Protein AF-A0AAD6E4X6-F1 (afdb_monomer)

pLDDT: mean 73.51, std 21.57, range [30.73, 98.25]

Mean predicted aligned error: 11.62 Å

Structure (mmCIF, N/CA/C/O backbone):
data_AF-A0AAD6E4X6-F1
#
_entry.id   AF-A0AAD6E4X6-F1
#
loop_
_atom_site.group_PDB
_atom_site.id
_atom_site.type_symbol
_atom_site.label_atom_id
_atom_site.label_alt_id
_atom_site.label_comp_id
_atom_site.label_asym_id
_atom_site.label_entity_id
_atom_site.label_seq_id
_atom_site.pdbx_PDB_ins_code
_atom_site.Cartn_x
_atom_site.Cartn_y
_atom_site.Cartn_z
_atom_site.occupancy
_atom_site.B_iso_or_equiv
_atom_site.auth_seq_id
_atom_site.auth_comp_id
_atom_site.auth_asym_id
_atom_site.auth_atom_id
_atom_site.pdbx_PDB_model_num
ATOM 1 N N . MET A 1 1 ? -20.578 17.290 21.948 1.00 37.66 1 MET A N 1
ATOM 2 C CA . MET A 1 1 ? -21.023 16.477 20.795 1.00 37.66 1 MET A CA 1
ATOM 3 C C . MET A 1 1 ? -20.203 15.194 20.751 1.00 37.66 1 MET A C 1
ATOM 5 O O . MET A 1 1 ? -18.981 15.271 20.797 1.00 37.66 1 MET A O 1
ATOM 9 N N . LEU A 1 2 ? -20.840 14.021 20.741 1.00 46.25 2 LEU A N 1
ATOM 10 C CA . LEU A 1 2 ? -20.140 12.744 20.567 1.00 46.25 2 LEU A CA 1
ATOM 11 C C . LEU A 1 2 ? -19.782 12.608 19.080 1.00 46.25 2 LEU A C 1
ATOM 13 O O . LEU A 1 2 ? -20.672 12.465 18.251 1.00 46.25 2 LEU A O 1
ATOM 17 N N . GLY A 1 3 ? -18.498 12.734 18.735 1.00 57.72 3 GLY A N 1
ATOM 18 C CA . GLY A 1 3 ? -18.041 12.619 17.346 1.00 57.72 3 GLY A CA 1
ATOM 19 C C . GLY A 1 3 ? -18.402 11.265 16.724 1.00 57.72 3 GLY A C 1
ATOM 20 O O . GLY A 1 3 ? -18.366 10.246 17.423 1.00 57.72 3 GLY A O 1
ATOM 21 N N . ARG A 1 4 ? -18.732 11.277 15.422 1.00 67.69 4 ARG A N 1
ATOM 22 C CA . ARG A 1 4 ? -19.017 10.090 14.597 1.00 67.69 4 ARG A CA 1
ATOM 23 C C . ARG A 1 4 ? -17.963 8.996 14.855 1.00 67.69 4 ARG A C 1
ATOM 25 O O . ARG A 1 4 ? -16.775 9.319 14.969 1.00 67.69 4 ARG A O 1
ATOM 32 N N . PRO A 1 5 ? -18.364 7.720 14.989 1.00 72.44 5 PRO A N 1
ATOM 33 C CA . PRO A 1 5 ? -17.406 6.633 15.139 1.00 72.44 5 PRO A CA 1
ATOM 34 C C . PRO A 1 5 ? -16.518 6.521 13.891 1.00 72.44 5 PRO A C 1
ATOM 36 O O . PRO A 1 5 ? -16.979 6.727 12.773 1.00 72.44 5 PRO A O 1
ATOM 39 N N . LEU A 1 6 ? -15.232 6.229 14.103 1.00 78.06 6 LEU A N 1
ATOM 40 C CA . LEU A 1 6 ? -14.271 6.029 13.020 1.00 78.06 6 LEU A CA 1
ATOM 41 C C . LEU A 1 6 ? -14.584 4.710 12.311 1.00 78.06 6 LEU A C 1
ATOM 43 O O . LEU A 1 6 ? -14.585 3.671 12.973 1.00 78.06 6 LEU A O 1
ATOM 47 N N . THR A 1 7 ? -14.784 4.749 10.997 1.00 86.12 7 THR A N 1
ATOM 48 C CA . THR A 1 7 ? -14.969 3.545 10.177 1.00 86.12 7 THR A CA 1
ATOM 49 C C . THR A 1 7 ? -13.644 2.988 9.645 1.00 86.12 7 THR A C 1
ATOM 51 O O . THR A 1 7 ? -12.602 3.646 9.724 1.00 86.12 7 THR A O 1
ATOM 54 N N . VAL A 1 8 ? -13.667 1.762 9.115 1.00 88.12 8 VAL A N 1
ATOM 55 C CA . VAL A 1 8 ? -12.523 1.153 8.417 1.00 88.12 8 VAL A CA 1
ATOM 56 C C . VAL A 1 8 ? -12.074 2.027 7.247 1.00 88.12 8 VAL A C 1
ATOM 58 O O . VAL A 1 8 ? -10.875 2.259 7.106 1.00 88.12 8 VAL A O 1
ATOM 61 N N . LEU A 1 9 ? -13.017 2.557 6.460 1.00 90.06 9 LEU A N 1
ATOM 62 C CA . LEU A 1 9 ? -12.720 3.473 5.359 1.00 90.06 9 LEU A CA 1
ATOM 63 C C . LEU A 1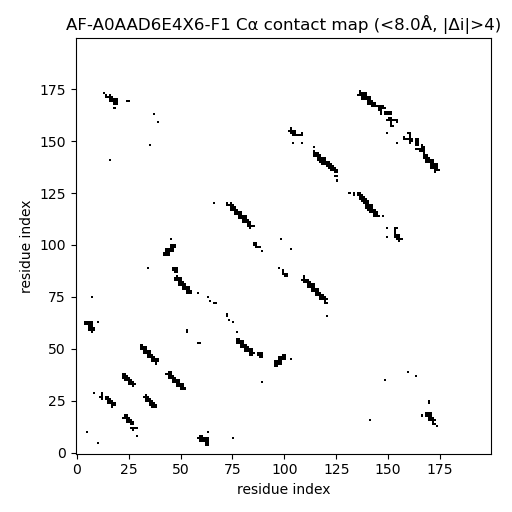 9 ? -12.023 4.737 5.859 1.00 90.06 9 LEU A C 1
ATOM 65 O O . LEU A 1 9 ? -10.932 5.047 5.391 1.00 90.06 9 LEU A O 1
ATOM 69 N N . ASP A 1 10 ? -12.606 5.398 6.868 1.00 87.00 10 ASP A N 1
ATOM 70 C CA . ASP A 1 10 ? -12.038 6.623 7.439 1.00 87.00 10 ASP A CA 1
ATOM 71 C C . ASP A 1 10 ? -10.602 6.403 7.931 1.00 87.00 10 ASP A C 1
ATOM 73 O O . ASP A 1 10 ? -9.785 7.314 7.863 1.00 87.00 10 ASP A O 1
ATOM 77 N N . LEU A 1 11 ? -10.293 5.213 8.463 1.00 85.94 11 LEU A N 1
ATOM 78 C CA . LEU A 1 11 ? -8.942 4.870 8.894 1.00 85.94 11 LEU A CA 1
ATOM 79 C C . LEU A 1 11 ? -8.012 4.618 7.703 1.00 85.94 11 LEU A C 1
ATOM 81 O O . LEU A 1 11 ? -6.904 5.148 7.695 1.00 85.94 11 LEU A O 1
ATOM 85 N N . LEU A 1 12 ? -8.445 3.813 6.729 1.00 89.38 12 LEU A N 1
ATOM 86 C CA . LEU A 1 12 ? -7.636 3.417 5.575 1.00 89.38 12 LEU A CA 1
ATOM 87 C C . LEU A 1 12 ? -7.196 4.629 4.744 1.00 89.38 12 LEU A C 1
ATOM 89 O O . LEU A 1 12 ? -6.060 4.660 4.275 1.00 89.38 12 LEU A O 1
ATOM 93 N N . THR A 1 13 ? -8.064 5.634 4.623 1.00 90.38 13 THR A N 1
ATOM 94 C CA . THR A 1 13 ? -7.860 6.818 3.777 1.00 90.38 13 THR A CA 1
ATOM 95 C C . THR A 1 13 ? -7.528 8.093 4.557 1.00 90.38 13 THR A C 1
ATOM 97 O O . THR A 1 13 ? -7.629 9.187 4.004 1.00 90.38 13 THR A O 1
ATOM 100 N N . ALA A 1 14 ? -7.213 7.993 5.853 1.00 82.44 14 ALA A N 1
ATOM 101 C CA . ALA A 1 14 ? -6.959 9.167 6.694 1.00 82.44 14 ALA A CA 1
ATOM 102 C C . ALA A 1 14 ? -5.711 9.951 6.260 1.00 82.44 14 ALA A C 1
ATOM 104 O O . ALA A 1 14 ? -5.713 11.181 6.270 1.00 82.44 14 ALA A O 1
ATOM 105 N N . ASP A 1 15 ? -4.634 9.225 5.960 1.00 83.19 15 ASP A N 1
ATOM 106 C CA . ASP A 1 15 ? -3.321 9.753 5.591 1.00 83.19 15 ASP A CA 1
ATOM 107 C C . ASP A 1 15 ? -2.502 8.637 4.903 1.00 83.19 15 ASP A C 1
ATOM 109 O O . ASP A 1 15 ? -3.039 7.577 4.566 1.00 83.19 15 ASP A O 1
ATOM 113 N N . TYR A 1 16 ? -1.200 8.844 4.711 1.00 85.38 16 TYR A N 1
ATOM 114 C CA . TYR A 1 16 ? -0.285 7.814 4.211 1.00 85.38 16 TYR A CA 1
ATOM 115 C C . TYR A 1 16 ? 0.139 6.801 5.293 1.00 85.38 16 TYR A C 1
ATOM 117 O O . TYR A 1 16 ? 0.294 7.111 6.478 1.00 85.38 16 TYR A O 1
ATOM 125 N N . TRP A 1 17 ? 0.390 5.568 4.858 1.00 88.62 17 TRP A N 1
ATOM 126 C CA . TRP A 1 17 ? 0.906 4.468 5.669 1.00 88.62 17 TRP A CA 1
ATOM 127 C C . TRP A 1 17 ? 2.376 4.235 5.330 1.00 88.62 17 TRP A C 1
ATOM 129 O O . TRP A 1 17 ? 2.703 4.068 4.160 1.00 88.62 17 TRP A O 1
ATOM 139 N N . ASN A 1 18 ? 3.263 4.191 6.324 1.00 86.31 18 ASN A N 1
ATOM 140 C CA . ASN A 1 18 ? 4.711 4.081 6.102 1.00 86.31 18 ASN A CA 1
ATOM 141 C C . ASN A 1 18 ? 5.243 2.724 6.517 1.00 86.31 18 ASN A C 1
ATOM 143 O O . ASN A 1 18 ? 4.827 2.175 7.534 1.00 86.31 18 ASN A O 1
ATOM 147 N N . VAL A 1 19 ? 6.246 2.227 5.812 1.00 81.75 19 VAL A N 1
ATOM 148 C CA . VAL A 1 19 ? 7.057 1.128 6.327 1.00 81.75 19 VAL A CA 1
ATOM 149 C C . VAL A 1 19 ? 7.910 1.651 7.477 1.00 81.75 19 VAL A C 1
ATOM 151 O O . VAL A 1 19 ? 8.503 2.729 7.415 1.00 81.75 19 VAL A O 1
ATOM 154 N N . LYS A 1 20 ? 7.974 0.887 8.566 1.00 69.62 20 LYS A N 1
ATOM 155 C CA . LYS A 1 20 ? 8.783 1.261 9.726 1.00 69.62 20 LYS A CA 1
ATOM 156 C C . LYS A 1 20 ? 10.251 1.417 9.302 1.00 69.62 20 LYS A C 1
ATOM 158 O O . LYS A 1 20 ? 10.865 0.444 8.882 1.00 69.62 20 LYS A O 1
ATOM 163 N N . ASN A 1 21 ? 10.808 2.616 9.491 1.00 61.84 21 ASN A N 1
ATOM 164 C CA . ASN A 1 21 ? 12.200 2.969 9.170 1.00 61.84 21 ASN A CA 1
ATOM 165 C C . ASN A 1 21 ? 12.564 2.938 7.672 1.00 61.84 21 ASN A C 1
ATOM 167 O O . ASN A 1 21 ? 13.743 2.821 7.351 1.00 61.84 21 ASN A O 1
ATOM 171 N N . ALA A 1 22 ? 11.591 3.043 6.766 1.00 65.81 22 ALA A N 1
ATOM 172 C CA . ALA A 1 22 ? 11.860 3.184 5.340 1.00 65.81 22 ALA A CA 1
ATOM 173 C C . ALA A 1 22 ? 10.984 4.282 4.732 1.00 65.81 22 ALA A C 1
ATOM 175 O O . ALA A 1 22 ? 9.940 4.640 5.275 1.00 65.81 22 ALA A O 1
ATOM 176 N N . SER A 1 23 ? 11.415 4.801 3.589 1.00 75.31 23 SER A N 1
ATOM 177 C CA . SER A 1 23 ? 10.680 5.809 2.820 1.00 75.31 23 SER A CA 1
ATOM 178 C C . SER A 1 23 ? 9.525 5.228 1.990 1.00 75.31 23 SER A C 1
ATOM 180 O O . SER A 1 23 ? 8.788 5.955 1.328 1.00 75.31 23 SER A O 1
ATOM 182 N N . ASN A 1 24 ? 9.352 3.907 2.018 1.00 85.44 24 ASN A N 1
ATOM 183 C CA . ASN A 1 24 ? 8.232 3.219 1.397 1.00 85.44 24 ASN A CA 1
ATOM 184 C C . ASN A 1 24 ? 6.912 3.625 2.062 1.00 85.44 24 ASN A C 1
ATOM 186 O O . ASN A 1 24 ? 6.758 3.519 3.284 1.00 85.44 24 ASN A O 1
ATOM 190 N N . ARG A 1 25 ? 5.934 4.027 1.250 1.00 88.31 25 ARG A N 1
ATOM 191 C CA . ARG A 1 25 ? 4.600 4.399 1.725 1.00 88.31 25 ARG A CA 1
ATOM 192 C C . ARG A 1 25 ? 3.502 3.931 0.783 1.00 88.31 25 ARG A C 1
ATOM 194 O O . ARG A 1 25 ? 3.729 3.730 -0.407 1.00 88.31 25 ARG A O 1
ATOM 201 N N . ILE A 1 26 ? 2.304 3.777 1.328 1.00 91.81 26 ILE A N 1
ATOM 202 C CA . ILE A 1 26 ? 1.086 3.484 0.575 1.00 91.81 26 ILE A CA 1
ATOM 203 C C . ILE A 1 26 ? -0.020 4.454 0.995 1.00 91.81 26 ILE A C 1
ATOM 205 O O . ILE A 1 26 ? -0.162 4.783 2.173 1.00 91.81 26 ILE A O 1
ATOM 209 N N . ILE A 1 27 ? -0.783 4.942 0.022 1.00 92.12 27 ILE A N 1
ATOM 210 C CA . ILE A 1 27 ? -1.861 5.917 0.205 1.00 92.12 27 ILE A CA 1
ATOM 211 C C . ILE A 1 27 ? -3.130 5.328 -0.390 1.00 92.12 27 ILE A C 1
ATOM 213 O O . ILE A 1 27 ? -3.126 4.930 -1.551 1.00 92.12 27 ILE A O 1
ATOM 217 N N . PHE A 1 28 ? -4.216 5.322 0.377 1.00 93.81 28 PHE A N 1
ATOM 218 C CA . PHE A 1 28 ? -5.552 4.997 -0.118 1.00 93.81 28 PHE A CA 1
ATOM 219 C C . PHE A 1 28 ? -6.403 6.261 -0.143 1.00 93.81 28 PHE A C 1
ATOM 221 O O . PHE A 1 28 ? -6.367 7.062 0.790 1.00 93.81 28 PHE A O 1
ATOM 228 N N . ARG A 1 29 ? -7.202 6.429 -1.193 1.00 93.62 29 ARG A N 1
ATOM 229 C CA . ARG A 1 29 ? -8.175 7.512 -1.332 1.00 93.62 29 ARG A CA 1
ATOM 230 C C . ARG A 1 29 ? -9.593 6.955 -1.364 1.00 93.62 29 ARG A C 1
ATOM 232 O O . ARG A 1 29 ? -9.828 5.827 -1.797 1.00 93.62 29 ARG A O 1
ATOM 239 N N . ASN A 1 30 ? -10.539 7.774 -0.907 1.00 92.88 30 ASN A N 1
ATOM 240 C CA . ASN A 1 30 ? -11.961 7.420 -0.811 1.00 92.88 30 ASN A CA 1
ATOM 241 C C . ASN A 1 30 ? -12.636 7.165 -2.164 1.00 92.88 30 ASN A C 1
ATOM 243 O O . ASN A 1 30 ? -13.685 6.532 -2.204 1.00 92.88 30 ASN A O 1
ATOM 247 N N . ASP A 1 31 ? -12.053 7.649 -3.257 1.00 93.56 31 ASP A N 1
ATOM 248 C CA . ASP A 1 31 ? -12.546 7.444 -4.621 1.00 93.56 31 ASP A CA 1
ATOM 249 C C . ASP A 1 31 ? -12.150 6.079 -5.213 1.00 93.56 31 ASP A C 1
ATOM 251 O O . ASP A 1 31 ? -12.430 5.808 -6.378 1.00 93.56 31 ASP A O 1
ATOM 255 N N . GLY A 1 32 ? -11.507 5.212 -4.423 1.00 94.75 32 GLY A N 1
ATOM 256 C CA . GLY A 1 32 ? -11.005 3.926 -4.898 1.00 94.75 32 GLY A CA 1
ATOM 257 C C . GLY A 1 32 ? -9.668 4.034 -5.628 1.00 94.75 32 GLY A C 1
ATOM 258 O O . GLY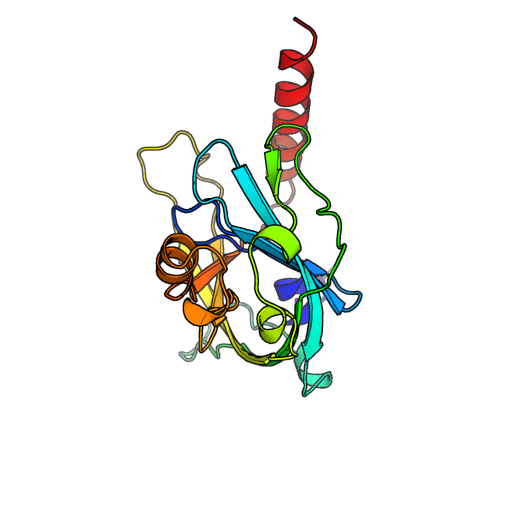 A 1 32 ? -9.250 3.070 -6.257 1.00 94.75 32 GLY A O 1
ATOM 259 N N . THR A 1 33 ? -8.964 5.163 -5.547 1.00 95.06 33 THR A N 1
ATOM 260 C CA . THR A 1 33 ? -7.591 5.293 -6.054 1.00 95.06 33 THR A CA 1
ATOM 261 C C . THR A 1 33 ? -6.573 5.280 -4.919 1.00 95.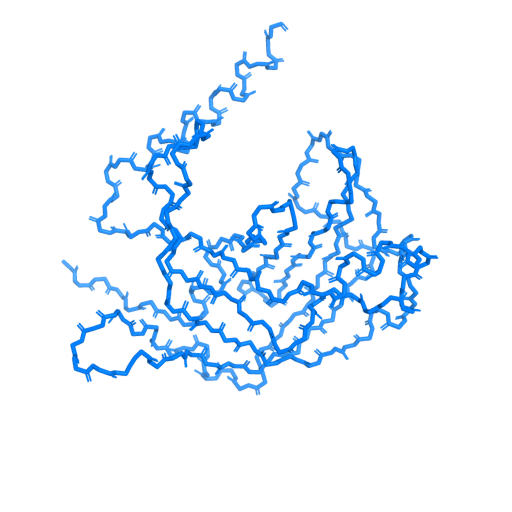06 33 THR A C 1
ATOM 263 O O . THR A 1 33 ? -6.912 5.334 -3.734 1.00 95.06 33 THR A O 1
ATOM 266 N N . GLY A 1 34 ? -5.298 5.202 -5.264 1.00 93.19 34 GLY A N 1
ATOM 267 C CA . GLY A 1 34 ? -4.212 5.278 -4.307 1.00 93.19 34 GLY A CA 1
ATOM 268 C C . GLY A 1 34 ? -2.855 5.371 -4.978 1.00 93.19 34 GLY A C 1
ATOM 269 O O . GLY A 1 34 ? -2.754 5.470 -6.202 1.00 93.19 34 GLY A O 1
ATOM 270 N N . GLU A 1 35 ? -1.814 5.375 -4.158 1.00 91.94 35 GLU A N 1
ATOM 271 C CA . GLU A 1 35 ? -0.428 5.408 -4.613 1.00 91.94 35 GLU A CA 1
ATOM 272 C C . GLU A 1 35 ? 0.444 4.482 -3.783 1.00 91.94 35 GLU A C 1
ATOM 274 O O . GLU A 1 35 ? 0.341 4.437 -2.555 1.00 91.94 35 GLU A O 1
ATOM 279 N N . LEU A 1 36 ? 1.334 3.778 -4.467 1.00 91.00 36 LEU A N 1
ATOM 280 C CA . LEU A 1 36 ? 2.368 2.953 -3.878 1.00 91.00 36 LEU A CA 1
ATOM 281 C C . LEU A 1 36 ? 3.726 3.572 -4.192 1.00 91.00 36 LEU A C 1
ATOM 283 O O . LEU A 1 36 ? 4.045 3.827 -5.350 1.00 91.00 36 LEU A O 1
ATOM 287 N N . TRP A 1 37 ? 4.516 3.803 -3.152 1.00 87.50 37 TRP A N 1
ATOM 288 C CA . TRP A 1 37 ? 5.799 4.482 -3.244 1.00 87.50 37 TRP A CA 1
ATOM 289 C C . TRP A 1 37 ? 6.916 3.565 -2.785 1.00 87.50 37 TRP A C 1
ATOM 291 O O . TRP A 1 37 ? 6.878 3.057 -1.662 1.00 87.50 37 TRP A O 1
ATOM 301 N N . HIS A 1 38 ? 7.929 3.396 -3.620 1.00 86.38 38 HIS A N 1
ATOM 302 C CA . HIS A 1 38 ? 9.203 2.809 -3.245 1.00 86.38 38 HIS A CA 1
ATOM 303 C C . HIS A 1 38 ? 10.311 3.818 -3.504 1.00 86.38 38 HIS A C 1
ATOM 305 O O . HIS A 1 38 ? 10.426 4.353 -4.599 1.00 86.38 38 HIS A O 1
ATOM 311 N N . GLN A 1 39 ? 11.134 4.058 -2.495 1.00 82.44 39 GLN A N 1
ATOM 312 C CA . GLN A 1 39 ? 12.315 4.889 -2.619 1.00 82.44 39 GLN A CA 1
ATOM 313 C C . GLN A 1 39 ? 13.543 3.975 -2.453 1.00 82.44 39 GLN A C 1
ATOM 315 O O . GLN A 1 39 ? 13.876 3.634 -1.313 1.00 82.44 39 GLN A O 1
ATOM 320 N N . PRO A 1 40 ? 14.148 3.490 -3.556 1.00 70.19 40 PRO A N 1
ATOM 321 C CA . PRO A 1 40 ? 15.311 2.600 -3.500 1.00 70.19 40 PRO A CA 1
ATOM 322 C C . PRO A 1 40 ? 16.554 3.291 -2.920 1.00 70.19 40 PRO A C 1
ATOM 324 O O . PRO A 1 40 ? 17.373 2.635 -2.275 1.00 70.19 40 PRO A O 1
ATOM 327 N N . ASP A 1 41 ? 16.666 4.610 -3.098 1.00 72.06 41 ASP A N 1
ATOM 328 C CA . ASP A 1 41 ? 17.752 5.456 -2.603 1.00 72.06 41 ASP A CA 1
ATOM 329 C C . ASP A 1 41 ? 17.270 6.894 -2.318 1.00 72.06 41 ASP A C 1
ATOM 331 O O . ASP A 1 41 ? 16.104 7.230 -2.493 1.00 72.06 41 ASP A O 1
ATOM 335 N N . GLN A 1 42 ? 18.148 7.782 -1.851 1.00 69.44 42 GLN A N 1
ATOM 336 C CA . GLN A 1 42 ? 17.757 9.159 -1.510 1.00 69.44 42 GLN A CA 1
ATOM 337 C C . GLN A 1 42 ? 17.444 10.050 -2.729 1.00 69.44 42 GLN A C 1
ATOM 339 O O . GLN A 1 42 ? 16.977 11.170 -2.538 1.00 69.44 42 GLN A O 1
ATOM 344 N N . THR A 1 43 ? 17.686 9.578 -3.954 1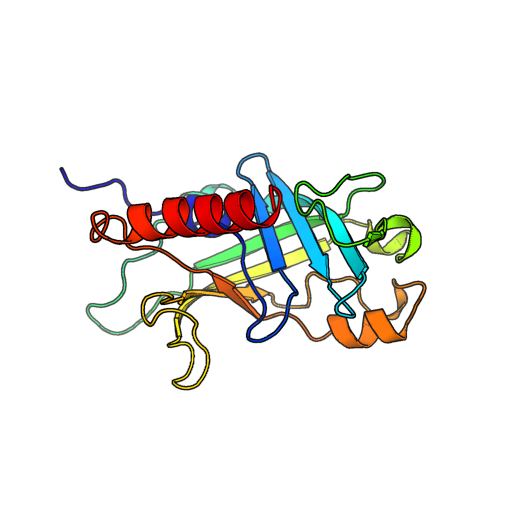.00 67.12 43 THR A N 1
ATOM 345 C CA . THR A 1 43 ? 17.661 10.384 -5.185 1.00 67.12 43 THR A CA 1
ATOM 346 C C . THR A 1 43 ? 16.479 10.089 -6.100 1.00 67.12 43 THR A C 1
ATOM 348 O O . THR A 1 43 ? 16.016 10.999 -6.788 1.00 67.12 43 THR A O 1
ATOM 351 N N . ALA A 1 44 ? 15.947 8.868 -6.064 1.00 68.31 44 ALA A N 1
ATOM 352 C CA . ALA A 1 44 ? 14.853 8.441 -6.921 1.00 68.31 44 ALA A CA 1
ATOM 353 C C . ALA A 1 44 ? 13.693 7.840 -6.126 1.00 68.31 44 ALA A C 1
ATOM 355 O O . ALA A 1 44 ? 13.866 7.193 -5.093 1.00 68.31 44 ALA A O 1
ATOM 356 N N . SER A 1 45 ? 12.474 8.036 -6.622 1.00 77.06 45 SER A N 1
ATOM 357 C CA . SER A 1 45 ? 11.281 7.371 -6.101 1.00 77.06 45 SER A CA 1
ATOM 358 C C . SER A 1 45 ? 10.448 6.791 -7.230 1.00 77.06 45 SER A C 1
ATOM 360 O O . SER A 1 45 ? 10.077 7.476 -8.181 1.00 77.06 45 SER A O 1
ATOM 362 N N . ILE A 1 46 ? 10.114 5.516 -7.086 1.00 79.81 46 ILE A N 1
ATOM 363 C CA . ILE A 1 46 ? 9.177 4.802 -7.939 1.00 79.81 46 ILE A CA 1
ATOM 364 C C . ILE A 1 46 ? 7.804 4.983 -7.313 1.00 79.81 46 ILE A C 1
ATOM 366 O O . ILE A 1 46 ? 7.535 4.496 -6.212 1.00 79.81 46 ILE A O 1
ATOM 370 N N . ALA A 1 47 ? 6.937 5.706 -8.010 1.00 84.31 47 ALA A N 1
ATOM 371 C CA . ALA A 1 47 ? 5.573 5.933 -7.569 1.00 84.31 47 ALA A CA 1
ATOM 372 C C . ALA A 1 47 ? 4.599 5.374 -8.604 1.00 84.31 47 ALA A C 1
ATOM 374 O O . ALA A 1 47 ? 4.613 5.766 -9.771 1.00 84.31 47 ALA A O 1
ATOM 375 N N . ALA A 1 48 ? 3.756 4.449 -8.155 1.00 88.81 48 ALA A N 1
ATOM 376 C CA . ALA A 1 48 ? 2.744 3.797 -8.967 1.00 88.81 48 ALA A CA 1
ATOM 377 C C . ALA A 1 48 ? 1.356 4.167 -8.447 1.00 88.81 48 ALA A C 1
ATOM 379 O O . ALA A 1 48 ? 1.016 3.884 -7.296 1.00 88.81 48 ALA A O 1
ATOM 380 N N . GLY A 1 49 ? 0.540 4.780 -9.304 1.00 92.12 49 GLY A N 1
ATOM 381 C CA . GLY A 1 49 ? -0.887 4.910 -9.033 1.00 92.12 49 GLY A CA 1
ATOM 382 C C . GLY A 1 49 ? -1.552 3.534 -9.022 1.00 92.12 49 GLY A C 1
ATOM 383 O O . GLY A 1 49 ? -1.123 2.625 -9.735 1.00 92.12 49 GLY A O 1
ATOM 384 N N . PHE A 1 50 ? -2.610 3.371 -8.235 1.00 94.69 50 PHE A N 1
ATOM 385 C CA . PHE A 1 50 ? -3.427 2.162 -8.268 1.00 94.69 50 PHE A CA 1
ATOM 386 C C . PHE A 1 50 ? -4.912 2.464 -8.111 1.00 94.69 50 PHE A C 1
ATOM 388 O O . PHE A 1 50 ? -5.298 3.463 -7.507 1.00 94.69 50 PHE A O 1
ATOM 395 N N . ASN A 1 51 ? -5.737 1.552 -8.615 1.00 96.88 51 ASN A N 1
ATOM 396 C CA . ASN A 1 51 ? -7.154 1.458 -8.286 1.00 96.88 51 ASN A CA 1
ATOM 397 C C . ASN A 1 51 ? -7.357 0.338 -7.272 1.00 96.88 51 ASN A C 1
ATOM 399 O O . ASN A 1 51 ? -6.705 -0.704 -7.362 1.00 96.88 51 ASN A O 1
ATOM 403 N N . TRP A 1 52 ? -8.274 0.525 -6.334 1.00 97.62 52 TRP A N 1
ATOM 404 C CA . TRP A 1 52 ? -8.618 -0.456 -5.324 1.00 97.62 52 TRP A CA 1
ATOM 405 C C . TRP A 1 52 ? -10.115 -0.466 -5.016 1.00 97.62 52 TRP A C 1
ATOM 407 O O . TRP A 1 52 ? -10.827 0.519 -5.200 1.00 97.62 52 TRP A O 1
ATOM 417 N N . ARG A 1 53 ? -10.596 -1.605 -4.517 1.00 97.06 53 ARG A N 1
ATOM 418 C CA . ARG A 1 53 ? -11.937 -1.741 -3.935 1.00 97.06 53 ARG A CA 1
ATOM 419 C C . ARG A 1 53 ? -11.965 -2.855 -2.902 1.00 97.06 53 ARG A C 1
ATOM 421 O O . ARG A 1 53 ? -11.244 -3.840 -3.046 1.00 97.06 53 ARG A O 1
ATOM 428 N N . ALA A 1 54 ? -12.821 -2.734 -1.892 1.00 95.94 54 ALA A N 1
ATOM 429 C CA . ALA A 1 54 ? -13.143 -3.864 -1.026 1.00 95.94 54 ALA A CA 1
ATOM 430 C C . ALA A 1 54 ? -14.006 -4.878 -1.790 1.00 95.94 54 ALA A C 1
ATOM 432 O O . ALA A 1 54 ? -14.933 -4.491 -2.503 1.00 95.94 54 ALA A O 1
ATOM 433 N N . LEU A 1 55 ? -13.712 -6.169 -1.628 1.00 95.62 55 LEU A N 1
ATOM 434 C CA . LEU A 1 55 ? -14.559 -7.241 -2.160 1.00 95.62 55 LEU A CA 1
ATOM 435 C C . LEU A 1 55 ? -15.877 -7.382 -1.391 1.00 95.62 55 LEU A C 1
ATOM 437 O O . LEU A 1 55 ? -16.858 -7.852 -1.956 1.00 95.62 55 LEU A O 1
ATOM 441 N N . ASP A 1 56 ? -15.904 -6.925 -0.139 1.00 92.62 56 ASP A N 1
ATOM 442 C CA . ASP A 1 56 ? -17.100 -6.827 0.697 1.00 92.62 56 ASP A CA 1
ATOM 443 C C . ASP A 1 56 ? -17.313 -5.364 1.137 1.00 92.62 56 ASP A C 1
ATOM 445 O O . ASP A 1 56 ? -16.908 -4.979 2.230 1.00 92.62 56 ASP A O 1
ATOM 449 N N . PRO A 1 57 ? -17.891 -4.486 0.290 1.00 90.69 57 PRO A N 1
ATOM 450 C CA . PRO A 1 57 ? -18.000 -3.052 0.579 1.00 90.69 57 PRO A CA 1
ATOM 451 C C . PRO A 1 57 ? -18.649 -2.678 1.926 1.00 90.69 57 PRO A C 1
ATOM 453 O O . PRO A 1 57 ? -18.197 -1.704 2.532 1.00 90.69 57 PRO A O 1
ATOM 456 N N . PRO A 1 58 ? -19.660 -3.404 2.450 1.00 90.19 58 PRO A N 1
ATOM 457 C CA . PRO A 1 58 ? -20.183 -3.172 3.796 1.00 90.19 58 PRO A CA 1
ATOM 458 C C . PRO A 1 58 ? -19.119 -3.150 4.902 1.00 90.19 58 PRO A C 1
ATOM 460 O O . PRO A 1 58 ? -19.253 -2.350 5.833 1.00 90.19 58 PRO A O 1
ATOM 463 N N . CYS A 1 59 ? -18.037 -3.933 4.778 1.00 87.56 59 CYS A N 1
ATOM 464 C CA . CYS A 1 59 ? -16.968 -3.996 5.780 1.00 87.56 59 CYS A CA 1
ATOM 465 C C . CYS A 1 59 ? -16.245 -2.647 5.963 1.00 87.56 59 CYS A C 1
ATOM 467 O O . CYS A 1 59 ? -15.675 -2.369 7.016 1.00 87.56 59 CYS A O 1
ATOM 469 N N . LEU A 1 60 ? -16.282 -1.771 4.951 1.00 89.25 60 LEU A N 1
ATOM 470 C CA . LEU A 1 60 ? -15.669 -0.441 4.994 1.00 89.25 60 LEU A CA 1
ATOM 471 C C . LEU A 1 60 ? -16.377 0.505 5.973 1.00 89.25 60 LEU A C 1
ATOM 473 O O . LEU A 1 60 ? -15.749 1.425 6.498 1.00 89.25 60 LEU A O 1
ATOM 477 N N . ASN A 1 61 ? -17.659 0.258 6.252 1.00 89.50 61 ASN A N 1
ATOM 478 C CA . ASN A 1 61 ? -18.461 1.040 7.193 1.00 89.50 61 ASN A CA 1
ATOM 479 C C . ASN A 1 61 ? -18.398 0.499 8.627 1.00 89.50 61 ASN A C 1
ATOM 481 O O . ASN A 1 61 ? -18.993 1.090 9.531 1.00 89.50 61 ASN A O 1
ATOM 485 N N . GLU A 1 62 ? -17.692 -0.611 8.859 1.00 86.56 62 GLU A N 1
ATOM 486 C CA . GLU A 1 62 ? -17.516 -1.145 10.203 1.00 86.56 62 GLU A CA 1
ATOM 487 C C . GLU A 1 62 ? -16.748 -0.161 11.082 1.00 86.56 62 GLU A C 1
ATOM 489 O O . GLU A 1 62 ? -15.761 0.452 10.670 1.00 86.56 62 GLU A O 1
ATOM 494 N N . ASN A 1 63 ? -17.193 -0.023 12.328 1.00 82.31 63 ASN A N 1
ATOM 495 C CA . ASN A 1 63 ? -16.522 0.829 13.296 1.00 82.31 63 ASN A CA 1
ATOM 496 C C . ASN A 1 63 ? -15.196 0.194 13.719 1.00 82.31 63 ASN A C 1
ATOM 498 O O . ASN A 1 63 ? -15.170 -0.917 14.255 1.00 82.31 63 ASN A O 1
ATOM 502 N N . VAL A 1 64 ? -14.104 0.942 13.585 1.00 74.25 64 VAL A N 1
ATOM 503 C CA . VAL A 1 64 ? -12.819 0.572 14.176 1.00 74.25 64 VAL A CA 1
ATOM 504 C C . VAL A 1 64 ? -12.958 0.761 15.682 1.00 74.25 64 VAL A C 1
ATOM 506 O O . VAL A 1 64 ? -12.992 1.890 16.186 1.00 74.25 64 VAL A O 1
ATOM 509 N N . ALA A 1 65 ? -13.128 -0.343 16.411 1.00 61.75 65 ALA A N 1
ATOM 510 C CA . ALA A 1 65 ? -13.340 -0.310 17.850 1.00 61.75 65 ALA A CA 1
ATOM 511 C C . ALA A 1 65 ? -12.220 0.495 18.533 1.00 61.75 65 ALA A C 1
ATOM 513 O O . ALA A 1 65 ? -11.038 0.161 18.434 1.00 61.75 65 ALA A O 1
ATOM 514 N N . LYS A 1 66 ? -12.597 1.564 19.250 1.00 52.50 66 LYS A N 1
ATOM 515 C CA . LYS A 1 66 ? -11.688 2.257 20.171 1.00 52.50 66 LYS A CA 1
ATOM 516 C C . LYS A 1 66 ? -11.231 1.233 21.204 1.00 52.50 66 LYS A C 1
ATOM 518 O O . LYS A 1 66 ? -12.067 0.599 21.842 1.00 52.50 66 LYS A O 1
ATOM 523 N N . GLY A 1 67 ? -9.921 1.047 21.317 1.00 40.97 67 GLY A N 1
ATOM 524 C CA . GLY A 1 67 ? -9.332 0.005 22.145 1.00 40.97 67 GLY A CA 1
ATOM 525 C C . GLY A 1 67 ? -9.896 -0.061 23.570 1.00 40.97 67 GLY A C 1
ATOM 526 O O . GLY A 1 67 ? -10.061 0.956 24.242 1.00 40.97 67 GLY A O 1
ATOM 527 N N . THR A 1 68 ? -10.047 -1.311 24.021 1.00 42.34 68 THR A N 1
ATOM 528 C CA . THR A 1 68 ? -10.104 -1.815 25.408 1.00 42.34 68 THR A CA 1
ATOM 529 C C . THR A 1 68 ? -11.316 -1.478 26.275 1.00 42.34 68 THR A C 1
ATOM 531 O O . THR A 1 68 ? -11.357 -0.405 26.852 1.00 42.34 68 THR A O 1
ATOM 534 N N . ILE A 1 69 ? -12.172 -2.488 26.525 1.00 36.09 69 ILE A N 1
ATOM 535 C CA . ILE A 1 69 ? -12.493 -3.027 27.868 1.00 36.09 69 ILE A CA 1
ATOM 536 C C . ILE A 1 69 ? -12.808 -4.537 27.676 1.00 36.09 69 ILE A C 1
ATOM 538 O O . ILE A 1 69 ? -13.730 -4.871 26.944 1.00 36.09 69 ILE A O 1
ATOM 542 N N . LYS A 1 70 ? -12.050 -5.457 28.302 1.00 35.94 70 LYS A N 1
ATOM 543 C CA . LYS A 1 70 ? -12.240 -6.941 28.305 1.00 35.94 70 LYS A CA 1
ATOM 544 C C . LYS A 1 70 ? -11.751 -7.789 27.100 1.00 35.94 70 LYS A C 1
ATOM 546 O O . LYS A 1 70 ? -12.428 -8.713 26.664 1.00 35.94 70 LYS A O 1
ATOM 551 N N . GLY A 1 71 ? -10.509 -7.594 26.648 1.00 36.69 71 GLY A N 1
ATOM 552 C CA . GLY A 1 71 ? -9.659 -8.761 26.329 1.00 36.69 71 GLY A CA 1
ATOM 553 C C . GLY A 1 71 ? -9.613 -9.351 24.910 1.00 36.69 71 GLY A C 1
ATOM 554 O O . GLY A 1 71 ? -8.919 -10.348 24.741 1.00 36.69 71 GLY A O 1
ATOM 555 N N . LYS A 1 72 ? -10.229 -8.772 23.872 1.00 41.81 72 LYS A N 1
ATOM 556 C CA . LYS A 1 72 ? -9.898 -9.135 22.475 1.00 41.81 72 LYS A CA 1
ATOM 557 C C . LYS A 1 72 ? -9.873 -7.898 21.580 1.00 41.81 72 LYS A C 1
ATOM 559 O O . LYS A 1 72 ? -10.921 -7.382 21.205 1.00 41.81 72 LYS A O 1
ATOM 564 N N . ASN A 1 73 ? -8.674 -7.432 21.227 1.00 48.84 73 ASN A N 1
ATOM 565 C CA . ASN A 1 73 ? -8.491 -6.494 20.118 1.00 48.84 73 ASN A CA 1
ATOM 566 C C . ASN A 1 73 ? -8.913 -7.221 18.840 1.00 48.84 73 ASN A C 1
ATOM 568 O O . ASN A 1 73 ? -8.177 -8.070 18.338 1.00 48.84 73 ASN A O 1
ATOM 572 N N . ARG A 1 74 ? -10.122 -6.953 18.348 1.00 55.34 74 ARG A N 1
ATOM 573 C CA . ARG A 1 74 ? -10.577 -7.520 17.082 1.00 55.34 74 ARG A CA 1
ATOM 574 C C . ARG A 1 74 ? -9.924 -6.700 15.975 1.00 55.34 74 ARG A C 1
ATOM 576 O O . ARG A 1 74 ? -10.343 -5.580 15.713 1.00 55.34 74 ARG A O 1
ATOM 583 N N . ALA A 1 75 ? -8.840 -7.227 15.412 1.00 60.84 75 ALA A N 1
ATOM 584 C CA . ALA A 1 75 ? -8.287 -6.720 14.166 1.00 60.84 75 ALA A CA 1
ATOM 585 C C . ALA A 1 75 ? -9.408 -6.687 13.121 1.00 60.84 75 ALA A C 1
ATOM 587 O O . ALA A 1 75 ? -10.093 -7.698 12.937 1.00 60.84 75 ALA A O 1
ATOM 588 N N . SER A 1 76 ? -9.609 -5.547 12.465 1.00 79.38 76 SER A N 1
ATOM 589 C CA . SER A 1 76 ? -10.515 -5.485 11.319 1.00 79.38 76 SER A CA 1
ATOM 590 C C . SER A 1 76 ? -9.747 -6.028 10.121 1.00 79.38 76 SER A C 1
ATOM 592 O O . SER A 1 76 ? -8.721 -5.463 9.741 1.00 79.38 76 SER A O 1
ATOM 594 N N . SER A 1 77 ? -10.187 -7.157 9.568 1.00 87.25 77 SER A N 1
ATOM 595 C CA . SER A 1 77 ? -9.636 -7.693 8.323 1.00 87.25 77 SER A CA 1
ATOM 596 C C . SER A 1 77 ? -10.601 -7.445 7.181 1.00 87.25 77 SER A C 1
ATOM 598 O O . SER A 1 77 ? -11.793 -7.691 7.347 1.00 87.25 77 SER A O 1
ATOM 600 N N . LEU A 1 78 ? -10.089 -7.052 6.023 1.00 93.38 78 LEU A N 1
ATOM 601 C CA . LEU A 1 78 ? -10.871 -6.984 4.797 1.00 93.38 78 LEU A CA 1
ATOM 602 C C . LEU A 1 78 ? -10.069 -7.506 3.614 1.00 93.38 78 LEU A C 1
ATOM 604 O O . LEU A 1 78 ? -8.838 -7.469 3.609 1.00 93.38 78 LEU A O 1
ATOM 608 N N . THR A 1 79 ? -10.786 -7.969 2.599 1.00 96.69 79 THR A N 1
ATOM 609 C CA . THR A 1 79 ? -10.193 -8.365 1.328 1.00 96.69 79 THR A CA 1
ATOM 610 C C . THR A 1 79 ? -10.392 -7.248 0.316 1.00 96.69 79 THR A C 1
ATOM 612 O O . THR A 1 79 ? -11.512 -6.771 0.122 1.00 96.69 79 THR A O 1
ATOM 615 N N . ILE A 1 80 ? -9.307 -6.831 -0.327 1.00 97.62 80 ILE A N 1
ATOM 616 C CA . ILE A 1 80 ? -9.312 -5.804 -1.367 1.00 97.62 80 ILE A CA 1
ATOM 617 C C . ILE A 1 80 ? -8.832 -6.384 -2.693 1.00 97.62 80 ILE A C 1
ATOM 619 O O . ILE A 1 80 ? -7.999 -7.288 -2.727 1.00 97.62 80 ILE A O 1
ATOM 623 N N . GLU A 1 81 ? -9.329 -5.833 -3.790 1.00 98.25 81 GLU A N 1
ATOM 624 C CA . GLU A 1 81 ? -8.660 -5.903 -5.085 1.00 98.25 81 GLU A CA 1
ATOM 625 C C . GLU A 1 81 ? -7.864 -4.620 -5.288 1.00 98.25 81 GLU A C 1
ATOM 627 O O . GLU A 1 81 ? -8.365 -3.540 -4.983 1.00 98.25 81 GLU A O 1
ATOM 632 N N . LEU A 1 82 ? -6.651 -4.741 -5.821 1.00 97.69 82 LEU A N 1
ATOM 633 C CA . LEU A 1 82 ? -5.769 -3.632 -6.161 1.00 97.69 82 LEU A CA 1
ATOM 634 C C . LEU A 1 82 ? -5.173 -3.872 -7.552 1.00 97.69 82 LEU A C 1
ATOM 636 O O . LEU A 1 82 ? -4.795 -4.990 -7.892 1.00 97.69 82 LEU A O 1
ATOM 640 N N . THR A 1 83 ? -5.131 -2.834 -8.383 1.00 96.88 83 THR A N 1
ATOM 641 C CA . THR A 1 83 ? -4.578 -2.873 -9.748 1.00 96.88 83 THR A CA 1
ATOM 642 C C . THR A 1 83 ? -3.695 -1.650 -9.959 1.00 96.88 83 THR A C 1
ATOM 644 O O . THR A 1 83 ? -4.193 -0.532 -9.823 1.00 96.88 83 THR A O 1
ATOM 647 N N . LEU A 1 84 ? -2.410 -1.840 -10.278 1.00 94.50 84 LEU A N 1
ATOM 648 C CA . LEU A 1 84 ? -1.521 -0.724 -10.622 1.00 94.50 84 LEU A CA 1
ATOM 649 C C . LEU A 1 84 ? -1.953 -0.087 -11.949 1.00 94.50 84 LEU A C 1
ATOM 651 O O . LEU A 1 84 ? -2.475 -0.762 -12.835 1.00 94.50 84 LEU A O 1
ATOM 655 N N . VAL A 1 85 ? -1.736 1.218 -12.085 1.00 91.69 85 VAL A N 1
ATOM 656 C CA . VAL A 1 85 ? -2.164 2.009 -13.241 1.00 91.69 85 VAL A CA 1
ATOM 657 C C . VAL A 1 85 ? -0.954 2.472 -14.045 1.00 91.69 85 VAL A C 1
ATOM 659 O O . VAL A 1 85 ? -0.016 3.064 -13.512 1.00 91.69 85 VAL A O 1
ATOM 662 N N . LYS A 1 86 ? -1.026 2.223 -15.352 1.00 88.75 86 LYS A N 1
ATOM 663 C CA . LYS A 1 86 ? -0.119 2.737 -16.380 1.00 88.75 86 LYS A CA 1
ATOM 664 C C . LYS A 1 86 ? -0.311 4.250 -16.575 1.00 88.75 86 LYS A C 1
ATOM 666 O O . LYS A 1 86 ? -1.436 4.741 -16.514 1.00 88.75 86 LYS A O 1
ATOM 671 N N . GLY A 1 87 ? 0.775 4.998 -16.756 1.00 75.75 87 GLY A N 1
ATOM 672 C CA . GLY A 1 87 ? 0.766 6.446 -16.999 1.00 75.75 87 GLY A CA 1
ATOM 673 C C . GLY A 1 87 ? 0.307 7.319 -15.822 1.00 75.75 87 GLY A C 1
ATOM 674 O O . GLY A 1 87 ? 0.107 8.523 -15.991 1.00 75.75 87 GLY A O 1
ATOM 675 N N . GLY A 1 88 ? 0.121 6.743 -14.630 1.00 66.38 88 GLY A N 1
ATOM 676 C CA . GLY A 1 88 ? -0.289 7.488 -13.441 1.00 66.38 88 GLY A CA 1
ATOM 677 C C . GLY A 1 88 ? 0.819 8.425 -12.956 1.00 66.38 88 GLY A C 1
ATOM 678 O O . GLY A 1 88 ? 1.896 7.971 -12.575 1.00 66.38 88 GLY A O 1
ATOM 679 N N . ARG A 1 89 ? 0.555 9.737 -12.936 1.00 58.97 89 ARG A N 1
ATOM 680 C CA . ARG A 1 89 ? 1.446 10.710 -12.283 1.00 58.97 89 ARG A CA 1
ATOM 681 C C . ARG A 1 89 ? 1.243 10.636 -10.775 1.00 58.97 89 ARG A C 1
ATOM 683 O O . ARG A 1 89 ? 0.108 10.546 -10.311 1.00 58.97 89 ARG A O 1
ATOM 690 N N . SER A 1 90 ? 2.337 10.687 -10.027 1.00 62.41 90 SER A N 1
ATOM 691 C CA . SER A 1 90 ? 2.267 10.716 -8.572 1.00 62.41 90 SER A CA 1
ATOM 692 C C . SER A 1 90 ? 1.926 12.120 -8.092 1.00 62.41 90 SER A C 1
ATOM 694 O O . SER A 1 90 ? 2.333 13.108 -8.703 1.00 62.41 90 SER A O 1
ATOM 696 N N . SER A 1 91 ? 1.147 12.218 -7.018 1.00 60.56 91 SER A N 1
ATOM 697 C CA . SER A 1 91 ? 0.633 13.491 -6.505 1.00 60.56 91 SER A CA 1
ATOM 698 C C . SER A 1 91 ? 1.593 14.252 -5.579 1.00 60.56 91 SER A C 1
ATOM 700 O O . SER A 1 91 ? 1.241 15.349 -5.142 1.00 60.56 91 SER A O 1
ATOM 702 N N . LEU A 1 92 ? 2.783 13.719 -5.266 1.00 54.97 92 LEU A N 1
ATOM 703 C CA . LEU A 1 92 ? 3.713 14.334 -4.305 1.00 54.97 92 LEU A CA 1
ATOM 704 C C . LEU A 1 92 ? 5.165 14.458 -4.812 1.00 54.97 92 LEU A C 1
ATOM 706 O O . LEU A 1 92 ? 5.595 13.745 -5.709 1.00 54.97 92 LEU A O 1
ATOM 710 N N . ASP A 1 93 ? 5.874 15.385 -4.162 1.00 52.31 93 ASP A N 1
ATOM 711 C CA . ASP A 1 93 ? 7.290 15.784 -4.237 1.00 52.31 93 ASP A CA 1
ATOM 712 C C . ASP A 1 93 ? 7.826 16.462 -5.514 1.00 52.31 93 ASP A C 1
ATOM 714 O O . ASP A 1 93 ? 8.340 15.848 -6.443 1.00 52.31 93 ASP A O 1
ATOM 718 N N . GLN A 1 94 ? 7.828 17.801 -5.466 1.00 52.09 94 GLN A N 1
ATOM 719 C CA . GLN A 1 94 ? 8.693 18.671 -6.266 1.00 52.09 94 GLN A CA 1
ATOM 720 C C . GLN A 1 94 ? 10.115 18.632 -5.674 1.00 52.09 94 GLN A C 1
ATOM 722 O O . GLN A 1 94 ? 10.477 19.504 -4.889 1.00 52.09 94 GLN A O 1
ATOM 727 N N . GLY A 1 95 ? 10.913 17.603 -5.965 1.00 58.00 95 GLY A N 1
ATOM 728 C CA . GLY A 1 95 ? 12.312 17.588 -5.505 1.00 58.00 95 GLY A CA 1
ATOM 729 C C . GLY A 1 95 ? 13.058 16.259 -5.586 1.00 58.00 95 GLY A C 1
ATOM 730 O O . GLY A 1 95 ? 14.281 16.263 -5.502 1.00 58.00 95 GLY A O 1
ATOM 731 N N . VAL A 1 96 ? 12.353 15.143 -5.775 1.00 64.38 96 VAL A N 1
ATOM 732 C CA . VAL A 1 96 ? 12.952 13.822 -6.018 1.00 64.38 96 VAL A CA 1
ATOM 733 C C . VAL A 1 96 ? 12.628 13.409 -7.448 1.00 64.38 96 VAL A C 1
ATOM 735 O O . VAL A 1 96 ? 11.513 13.649 -7.917 1.00 64.38 96 VAL A O 1
ATOM 738 N N . GLU A 1 97 ? 13.587 12.808 -8.153 1.00 71.38 97 GLU A N 1
ATOM 739 C CA . GLU A 1 97 ? 13.333 12.284 -9.493 1.00 71.38 97 GLU A CA 1
ATOM 740 C C . GLU A 1 97 ? 12.277 11.173 -9.413 1.00 71.38 97 GLU A C 1
ATOM 742 O O . GLU A 1 97 ? 12.446 10.168 -8.713 1.00 71.38 97 GLU A O 1
ATOM 747 N N . GLN A 1 98 ? 11.149 11.380 -10.096 1.00 73.94 98 GLN A N 1
ATOM 748 C CA . GLN A 1 98 ? 10.050 10.427 -10.093 1.00 73.94 98 GLN A CA 1
ATOM 749 C C . GLN A 1 98 ? 10.185 9.481 -11.286 1.00 73.94 98 GLN A C 1
ATOM 751 O O . GLN A 1 98 ? 9.977 9.875 -12.435 1.00 73.94 98 GLN A O 1
ATOM 756 N N . ILE A 1 99 ? 10.477 8.214 -11.003 1.00 77.38 99 ILE A N 1
ATOM 757 C CA . ILE A 1 99 ? 10.546 7.178 -12.029 1.00 77.38 99 ILE A CA 1
ATOM 758 C C . ILE A 1 99 ? 9.132 6.645 -12.283 1.00 77.38 99 ILE A C 1
ATOM 760 O O . ILE A 1 99 ? 8.394 6.304 -11.351 1.00 77.38 99 ILE A O 1
ATOM 764 N N . SER A 1 100 ? 8.742 6.583 -13.559 1.00 80.62 100 SER A N 1
ATOM 765 C CA . SER A 1 100 ? 7.469 5.979 -13.966 1.00 80.62 100 SER A CA 1
ATOM 766 C C . SER A 1 100 ? 7.458 4.490 -13.628 1.00 80.62 100 SER A C 1
ATOM 768 O O . SER A 1 100 ? 8.377 3.762 -13.996 1.00 80.62 100 SER A O 1
ATOM 770 N N . ALA A 1 101 ? 6.376 4.014 -13.010 1.00 83.56 101 ALA A N 1
ATOM 771 C CA . ALA A 1 101 ? 6.156 2.591 -12.750 1.00 83.56 101 ALA A CA 1
ATOM 772 C C . ALA A 1 101 ? 6.289 1.723 -14.018 1.00 83.56 101 ALA A C 1
ATOM 774 O O . ALA A 1 101 ? 6.755 0.591 -13.958 1.00 83.56 101 ALA A O 1
ATOM 775 N N . GLU A 1 102 ? 5.929 2.258 -15.187 1.00 85.56 102 GLU A N 1
ATOM 776 C CA . GLU A 1 102 ? 6.054 1.564 -16.478 1.00 85.56 102 GLU A CA 1
ATOM 777 C C . GLU A 1 102 ? 7.502 1.334 -16.907 1.00 85.56 102 GLU A C 1
ATOM 779 O O . GLU A 1 102 ? 7.787 0.424 -17.687 1.00 85.56 102 GLU A O 1
ATOM 784 N N . ASN A 1 103 ? 8.425 2.159 -16.416 1.00 86.94 103 ASN A N 1
ATOM 785 C CA . ASN A 1 103 ? 9.842 1.997 -16.700 1.00 86.94 103 ASN A CA 1
ATOM 786 C C . ASN A 1 103 ? 10.448 0.885 -15.846 1.00 86.94 103 ASN A C 1
ATOM 788 O O . ASN A 1 103 ? 11.356 0.219 -16.326 1.00 86.94 103 ASN A O 1
ATOM 792 N N . GLU A 1 104 ? 9.870 0.611 -14.678 1.00 89.62 104 GLU A N 1
ATOM 793 C CA . GLU A 1 104 ? 10.413 -0.308 -13.672 1.00 89.62 104 GLU A CA 1
ATOM 794 C C . GLU A 1 104 ? 9.743 -1.679 -13.660 1.00 89.62 104 GLU A C 1
ATOM 796 O O . GLU A 1 104 ? 10.356 -2.657 -13.237 1.00 89.62 104 GLU A O 1
ATOM 801 N N . PHE A 1 105 ? 8.498 -1.777 -14.126 1.00 92.50 105 PHE A N 1
ATOM 802 C CA . PHE A 1 105 ? 7.714 -3.005 -14.033 1.00 92.50 105 PHE A CA 1
ATOM 803 C C . PHE A 1 105 ? 7.414 -3.632 -15.392 1.00 92.50 105 PHE A C 1
ATOM 805 O O . PHE A 1 105 ? 7.279 -2.945 -16.407 1.00 92.50 105 PHE A O 1
ATOM 812 N N . HIS A 1 106 ? 7.274 -4.954 -15.391 1.00 95.38 106 HIS A N 1
ATOM 813 C CA . HIS A 1 106 ? 6.674 -5.705 -16.485 1.00 95.38 106 HIS A CA 1
ATOM 814 C C . HIS A 1 106 ? 5.139 -5.584 -16.466 1.00 95.38 106 HIS A C 1
ATOM 816 O O . HIS A 1 106 ? 4.543 -5.118 -15.490 1.00 95.38 106 HIS A O 1
ATOM 822 N N . ASP A 1 107 ? 4.481 -5.991 -17.553 1.00 95.44 107 ASP A N 1
ATOM 823 C CA . ASP A 1 107 ? 3.030 -5.836 -17.728 1.00 95.44 107 ASP A CA 1
ATOM 824 C C . ASP A 1 107 ? 2.219 -6.607 -16.675 1.00 95.44 107 ASP A C 1
ATOM 826 O O . ASP A 1 107 ? 1.144 -6.168 -16.257 1.00 95.44 107 ASP A O 1
ATOM 830 N N . GLU A 1 108 ? 2.773 -7.708 -16.181 1.00 96.44 108 GLU A N 1
ATOM 831 C CA . GLU A 1 108 ? 2.224 -8.552 -15.127 1.00 96.44 108 GLU A CA 1
ATOM 832 C C . GLU A 1 108 ? 2.011 -7.783 -13.813 1.00 96.44 108 GLU A C 1
ATOM 834 O O . GLU A 1 108 ? 1.050 -8.050 -13.084 1.00 96.44 108 GLU A O 1
ATOM 839 N N . ALA A 1 109 ? 2.828 -6.759 -13.538 1.00 95.31 109 ALA A N 1
ATOM 840 C CA . ALA A 1 109 ? 2.671 -5.908 -12.359 1.00 95.31 109 ALA A CA 1
ATOM 841 C C . ALA A 1 109 ? 1.354 -5.129 -12.344 1.00 95.31 109 ALA A C 1
ATOM 843 O O . ALA A 1 109 ? 0.825 -4.832 -11.267 1.00 95.31 109 ALA A O 1
ATOM 844 N N . PHE A 1 110 ? 0.815 -4.836 -13.528 1.00 95.25 110 PHE A N 1
ATOM 845 C CA . PHE A 1 110 ? -0.420 -4.080 -13.728 1.00 95.25 110 PHE A CA 1
ATOM 846 C C . PHE A 1 110 ? -1.662 -4.976 -13.770 1.00 95.25 110 PHE A C 1
ATOM 848 O O . PHE A 1 110 ? -2.782 -4.477 -13.884 1.00 95.25 110 PHE A O 1
ATOM 855 N N . ILE A 1 111 ? -1.496 -6.295 -13.638 1.00 96.56 111 ILE A N 1
ATOM 856 C CA . ILE A 1 111 ? -2.618 -7.217 -13.486 1.00 96.56 111 ILE A CA 1
ATOM 857 C C . ILE A 1 111 ? -3.234 -7.037 -12.093 1.00 96.56 111 ILE A C 1
ATOM 859 O O . ILE A 1 111 ? -2.547 -6.861 -11.085 1.00 96.56 111 ILE A O 1
ATOM 863 N N . ARG A 1 112 ? -4.567 -7.096 -12.038 1.00 97.75 112 ARG A N 1
ATOM 864 C CA . ARG A 1 112 ? -5.339 -7.026 -10.795 1.00 97.75 112 ARG A CA 1
ATOM 865 C C . ARG A 1 112 ? -4.925 -8.129 -9.821 1.00 97.75 112 ARG A C 1
ATOM 867 O O . ARG A 1 112 ? -4.906 -9.305 -10.178 1.00 97.75 112 ARG A O 1
ATOM 874 N N . LYS A 1 113 ? -4.710 -7.758 -8.559 1.00 97.56 113 LYS A N 1
ATOM 875 C CA . LYS A 1 113 ? -4.349 -8.669 -7.467 1.00 97.56 113 LYS A CA 1
ATOM 876 C C . LYS A 1 113 ? -5.300 -8.511 -6.288 1.00 97.56 113 LYS A C 1
ATOM 878 O O . LYS A 1 113 ? -5.740 -7.411 -5.965 1.00 97.56 113 LYS A O 1
ATOM 883 N N . THR A 1 114 ? -5.594 -9.624 -5.629 1.00 98.06 114 THR A N 1
ATOM 884 C CA . THR A 1 114 ? -6.390 -9.653 -4.397 1.00 98.06 114 THR A CA 1
ATOM 885 C C . THR A 1 114 ? -5.474 -9.729 -3.183 1.00 98.06 114 THR A C 1
ATOM 887 O O . THR A 1 114 ? -4.490 -10.470 -3.203 1.00 98.06 114 THR A O 1
ATOM 890 N N . PHE A 1 115 ? -5.798 -8.994 -2.127 1.00 97.69 115 PHE A N 1
ATOM 891 C CA . PHE A 1 115 ? -5.050 -8.987 -0.874 1.00 97.69 115 PHE A CA 1
ATOM 892 C C . PHE A 1 115 ? -5.999 -9.093 0.306 1.00 97.69 115 PHE A C 1
ATOM 894 O O . PHE A 1 115 ? -7.067 -8.480 0.305 1.00 97.69 115 PHE A O 1
ATOM 901 N N . THR A 1 116 ? -5.578 -9.810 1.340 1.00 96.44 116 THR A N 1
ATOM 902 C CA . THR A 1 116 ? -6.195 -9.697 2.660 1.00 96.44 116 THR A CA 1
ATOM 903 C C . THR A 1 116 ? -5.389 -8.712 3.489 1.00 96.44 116 THR A C 1
ATOM 905 O O . THR A 1 116 ? -4.229 -8.969 3.806 1.00 96.44 116 THR A O 1
ATOM 908 N N . ILE A 1 117 ? -6.008 -7.600 3.876 1.00 94.31 117 ILE A N 1
ATOM 909 C CA . ILE A 1 117 ? -5.393 -6.598 4.745 1.00 94.31 117 ILE A CA 1
ATOM 910 C C . ILE A 1 117 ? -5.987 -6.660 6.149 1.00 94.31 117 ILE A C 1
ATOM 912 O O . ILE A 1 117 ? -7.174 -6.933 6.338 1.00 94.31 117 ILE A O 1
ATOM 916 N N . ARG A 1 118 ? -5.153 -6.410 7.156 1.00 91.31 118 ARG A N 1
ATOM 917 C CA . ARG A 1 118 ? -5.536 -6.345 8.568 1.00 91.31 118 ARG A CA 1
ATOM 918 C C . ARG A 1 118 ? -5.150 -4.996 9.144 1.00 91.31 118 ARG A C 1
ATOM 920 O O . ARG A 1 118 ? -4.001 -4.576 9.029 1.00 91.31 118 ARG A O 1
ATOM 927 N N . LEU A 1 119 ? -6.103 -4.359 9.810 1.00 87.81 119 LEU A N 1
ATOM 928 C CA . LEU A 1 119 ? -5.903 -3.143 10.584 1.00 87.81 119 LEU A CA 1
ATOM 929 C C . LEU A 1 119 ? -5.785 -3.524 12.057 1.00 87.81 119 LEU A C 1
ATOM 931 O O . LEU A 1 119 ? -6.768 -3.863 12.721 1.00 87.81 119 LEU A O 1
ATOM 935 N N . ASN A 1 120 ? -4.556 -3.485 12.561 1.00 84.38 120 ASN A N 1
ATOM 936 C CA . ASN A 1 120 ? -4.231 -3.852 13.930 1.00 84.38 120 ASN A CA 1
ATOM 937 C C . ASN A 1 120 ? -3.993 -2.587 14.758 1.00 84.38 120 ASN A C 1
ATOM 939 O O . ASN A 1 120 ? -3.132 -1.786 14.387 1.00 84.38 120 ASN A O 1
ATOM 943 N N . PRO A 1 121 ? -4.678 -2.398 15.898 1.00 78.06 121 PRO A N 1
ATOM 944 C CA . PRO A 1 121 ? -4.270 -1.393 16.868 1.00 78.06 121 PRO A CA 1
ATOM 945 C C . PRO A 1 121 ? -2.816 -1.640 17.281 1.00 78.06 121 PRO A C 1
ATOM 947 O O . PRO A 1 121 ? -2.447 -2.764 17.625 1.00 78.06 121 PRO A O 1
ATOM 950 N N . THR A 1 122 ? -1.991 -0.601 17.249 1.00 70.94 122 THR A N 1
ATOM 951 C CA . THR A 1 122 ? -0.594 -0.676 17.684 1.00 70.94 122 THR A CA 1
ATOM 952 C C . THR A 1 122 ? -0.209 0.590 18.436 1.00 70.94 122 THR A C 1
ATOM 954 O O . THR A 1 122 ? -0.852 1.627 18.301 1.00 70.94 122 THR A O 1
ATOM 957 N N . TYR A 1 123 ? 0.855 0.505 19.228 1.00 64.12 123 TYR A N 1
ATOM 958 C CA . TYR A 1 123 ? 1.467 1.652 19.881 1.00 64.12 123 TYR A CA 1
ATOM 959 C C . TYR A 1 123 ? 2.951 1.653 19.544 1.00 64.12 123 TYR A C 1
ATOM 961 O O . TYR A 1 123 ? 3.726 0.890 20.119 1.00 64.12 123 TYR A O 1
ATOM 969 N N . PHE A 1 124 ? 3.360 2.530 18.628 1.00 57.09 124 PHE A N 1
ATOM 970 C CA . PHE A 1 124 ? 4.777 2.775 18.382 1.00 57.09 124 PHE A CA 1
ATOM 971 C C . PHE A 1 124 ? 5.174 4.149 18.909 1.00 57.09 124 PHE A C 1
ATOM 973 O O . PHE A 1 124 ? 4.603 5.170 18.531 1.00 57.09 124 PHE A O 1
ATOM 980 N N . ARG A 1 125 ? 6.186 4.158 19.782 1.00 50.94 125 ARG A N 1
ATOM 981 C CA . ARG A 1 125 ? 6.975 5.349 20.096 1.00 50.94 125 ARG A CA 1
ATOM 982 C C . ARG A 1 125 ? 8.170 5.354 19.153 1.00 50.94 125 ARG A C 1
ATOM 984 O O . ARG A 1 125 ? 8.957 4.407 19.175 1.00 50.94 125 ARG A O 1
ATOM 991 N N . THR A 1 126 ? 8.308 6.387 18.332 1.00 46.72 126 THR A N 1
ATOM 992 C CA . THR A 1 126 ? 9.579 6.655 17.653 1.00 46.72 126 THR A CA 1
ATOM 993 C C . THR A 1 126 ? 10.659 6.880 18.721 1.00 46.72 126 THR A C 1
ATOM 995 O O . THR A 1 126 ? 10.405 7.469 19.775 1.00 46.72 126 THR A O 1
ATOM 998 N N . GLY A 1 127 ? 11.825 6.257 18.528 1.00 40.34 127 GLY A N 1
ATOM 999 C CA . GLY A 1 127 ? 12.875 6.134 19.542 1.00 40.34 127 GLY A CA 1
ATOM 1000 C C . GLY A 1 127 ? 13.480 7.471 19.985 1.00 40.34 127 GLY A C 1
ATOM 1001 O O . GLY A 1 127 ? 13.352 8.488 19.317 1.00 40.34 127 GLY A O 1
ATOM 1002 N N . LYS A 1 128 ? 14.186 7.445 21.122 1.00 40.91 128 LYS A N 1
ATOM 1003 C CA . LYS A 1 128 ? 14.756 8.607 21.832 1.00 40.91 128 LYS A CA 1
ATOM 1004 C C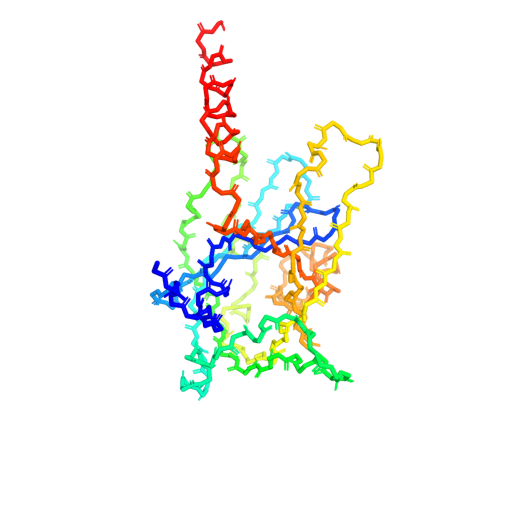 . LYS A 1 128 ? 15.814 9.434 21.063 1.00 40.91 128 LYS A C 1
ATOM 1006 O O . LYS A 1 128 ? 16.216 10.460 21.598 1.00 40.91 128 LYS A O 1
ATOM 1011 N N . ASN A 1 129 ? 16.245 9.026 19.864 1.00 41.62 129 ASN A N 1
ATOM 1012 C CA . ASN A 1 129 ? 17.470 9.530 19.214 1.00 41.62 129 ASN A CA 1
ATOM 1013 C C . ASN A 1 129 ? 17.287 10.138 17.812 1.00 41.62 129 ASN A C 1
ATOM 1015 O O . ASN A 1 129 ? 18.262 10.296 17.086 1.00 41.62 129 ASN A O 1
ATOM 1019 N N . GLN A 1 130 ? 16.074 10.499 17.410 1.00 40.12 130 GLN A N 1
ATOM 1020 C CA . GLN A 1 130 ? 15.885 11.379 16.256 1.00 40.12 130 GLN A CA 1
ATOM 1021 C C . GLN A 1 130 ? 15.043 12.564 16.705 1.00 40.12 130 GLN A C 1
ATOM 1023 O O . GLN A 1 130 ? 14.119 12.390 17.4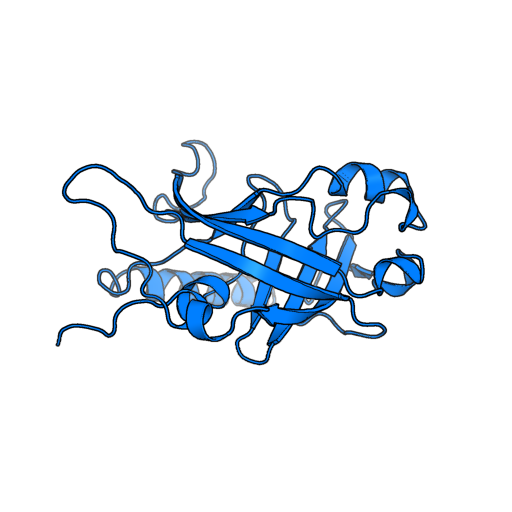99 1.00 40.12 130 GLN A O 1
ATOM 1028 N N . GLU A 1 131 ? 15.348 13.752 16.191 1.00 42.66 131 GLU A N 1
ATOM 1029 C CA . GLU A 1 131 ? 14.616 15.016 16.386 1.00 42.66 131 GLU A CA 1
ATOM 1030 C C . GLU A 1 131 ? 13.179 14.976 15.821 1.00 42.66 131 GLU A C 1
ATOM 1032 O O . GLU A 1 131 ? 12.582 15.992 15.480 1.00 42.66 131 GLU A O 1
ATOM 1037 N N . ILE A 1 132 ? 12.591 13.786 15.717 1.00 43.69 132 ILE A N 1
ATOM 1038 C CA . ILE A 1 132 ? 11.186 13.585 15.429 1.00 43.69 132 ILE A CA 1
ATOM 1039 C C . ILE A 1 132 ? 10.440 13.920 16.725 1.00 43.69 132 ILE A C 1
ATOM 1041 O O . ILE A 1 132 ? 10.685 13.278 17.755 1.00 43.69 132 ILE A O 1
ATOM 1045 N N . PRO A 1 133 ? 9.540 14.919 16.724 1.00 41.59 133 PRO A N 1
ATOM 1046 C CA . PRO A 1 133 ? 8.847 15.318 17.934 1.00 41.59 133 PRO A CA 1
ATOM 1047 C C . PRO A 1 133 ? 8.158 14.106 18.570 1.00 41.59 133 PRO A C 1
ATOM 1049 O O . PRO A 1 133 ? 7.547 13.282 17.885 1.00 41.59 133 PRO A O 1
ATOM 1052 N N . ARG A 1 134 ? 8.239 14.018 19.907 1.00 42.22 134 ARG A N 1
ATOM 1053 C CA . ARG A 1 134 ? 7.677 12.953 20.772 1.00 42.22 134 ARG A CA 1
ATOM 1054 C C . ARG A 1 134 ? 6.157 12.718 20.602 1.00 42.22 134 ARG A C 1
ATOM 1056 O O . ARG A 1 134 ? 5.567 11.962 21.370 1.00 42.22 134 ARG A O 1
ATOM 1063 N N . SER A 1 135 ? 5.516 13.390 19.648 1.00 46.00 135 SER A N 1
ATOM 1064 C CA . SER A 1 135 ? 4.082 13.432 19.378 1.00 46.00 135 SER A CA 1
ATOM 1065 C C . SER A 1 135 ? 3.603 12.487 18.268 1.00 46.00 135 SER A C 1
ATOM 1067 O O . SER A 1 135 ? 2.394 12.291 18.158 1.00 46.00 135 SER A O 1
ATOM 1069 N N . LEU A 1 136 ? 4.486 11.871 17.470 1.00 48.41 136 LEU A N 1
ATOM 1070 C CA . LEU A 1 136 ? 4.077 10.931 16.413 1.00 48.41 136 LEU A CA 1
ATOM 1071 C C . LEU A 1 136 ? 3.800 9.537 16.995 1.00 48.41 136 LEU A C 1
ATOM 1073 O O . LEU A 1 136 ? 4.636 8.636 16.975 1.00 48.41 136 LEU A O 1
ATOM 1077 N N . VAL A 1 137 ? 2.601 9.380 17.553 1.00 53.91 137 VAL A N 1
ATOM 1078 C CA . VAL A 1 137 ? 2.072 8.090 18.007 1.00 53.91 137 VAL A CA 1
ATOM 1079 C C . VAL A 1 137 ? 1.354 7.424 16.833 1.00 53.91 137 VAL A C 1
ATOM 1081 O O . VAL A 1 137 ? 0.234 7.797 16.477 1.00 53.91 137 VAL A O 1
ATOM 1084 N N . TYR A 1 138 ? 1.988 6.420 16.225 1.00 56.53 138 TYR A N 1
ATOM 1085 C CA . TYR A 1 138 ? 1.292 5.529 15.295 1.00 56.53 138 TYR A CA 1
ATOM 1086 C C . TYR A 1 138 ? 0.275 4.710 16.084 1.00 56.53 138 TYR A C 1
ATOM 1088 O O . TYR A 1 138 ? 0.636 4.077 17.078 1.00 56.53 138 TYR A O 1
ATOM 1096 N N . SER A 1 139 ? -0.985 4.759 15.655 1.00 72.19 139 SER A N 1
ATOM 1097 C CA . SER A 1 139 ? -2.104 4.132 16.374 1.00 72.19 139 SER A CA 1
ATOM 1098 C C . SER A 1 139 ? -2.550 2.817 15.734 1.00 72.19 139 SER A C 1
ATOM 1100 O O . SER A 1 139 ? -3.199 2.002 16.390 1.00 72.19 139 SER A O 1
ATOM 1102 N N . TYR A 1 140 ? -2.213 2.604 14.457 1.00 82.12 140 TYR A N 1
ATOM 1103 C CA . TYR A 1 140 ? -2.618 1.422 13.701 1.00 82.12 140 TYR A CA 1
ATOM 1104 C C . TYR A 1 140 ? -1.493 0.924 12.794 1.00 82.12 140 TYR A C 1
ATOM 1106 O O . TYR A 1 140 ? -0.721 1.709 12.240 1.00 82.12 140 TYR A O 1
ATOM 1114 N N . ALA A 1 141 ? -1.421 -0.394 12.651 1.00 86.81 141 ALA A N 1
ATOM 1115 C CA . ALA A 1 141 ? -0.636 -1.076 11.641 1.00 86.81 141 ALA A CA 1
ATOM 1116 C C . ALA A 1 141 ? -1.576 -1.623 10.562 1.00 86.81 141 ALA A C 1
ATOM 1118 O O . ALA A 1 141 ? -2.574 -2.273 10.882 1.00 86.81 141 ALA A O 1
ATOM 1119 N N . LEU A 1 142 ? -1.236 -1.361 9.307 1.00 91.06 142 LEU A N 1
ATOM 1120 C CA . LEU A 1 142 ? -1.831 -1.963 8.125 1.00 91.06 142 LEU A CA 1
ATOM 1121 C C . LEU A 1 142 ? -0.924 -3.110 7.684 1.00 91.06 142 LEU A C 1
ATOM 1123 O O . LEU A 1 142 ? 0.228 -2.889 7.318 1.00 91.06 142 LEU A O 1
ATOM 1127 N N . VAL A 1 143 ? -1.440 -4.331 7.745 1.00 92.81 143 VAL A N 1
ATOM 1128 C CA . VAL A 1 143 ? -0.680 -5.548 7.451 1.00 92.81 143 VAL A CA 1
ATOM 1129 C C . VAL A 1 143 ? -1.324 -6.272 6.286 1.00 92.81 143 VAL A C 1
ATOM 1131 O O . VAL A 1 143 ? -2.486 -6.664 6.381 1.00 92.81 143 VAL A O 1
ATOM 1134 N N . PHE A 1 144 ? -0.570 -6.476 5.215 1.00 95.25 144 PHE A N 1
ATOM 1135 C CA . PHE A 1 144 ? -0.983 -7.317 4.101 1.00 95.25 144 PHE A CA 1
ATOM 1136 C C . PHE A 1 144 ? -0.598 -8.782 4.348 1.00 95.25 144 PHE A C 1
ATOM 1138 O O . PHE A 1 144 ? 0.391 -9.085 5.019 1.00 95.25 144 PHE A O 1
ATOM 1145 N N . ASP A 1 145 ? -1.364 -9.705 3.773 1.00 95.44 145 ASP A N 1
ATOM 1146 C CA . ASP A 1 145 ? -1.026 -11.130 3.710 1.00 95.44 145 ASP A CA 1
ATOM 1147 C C . ASP A 1 145 ? 0.231 -11.408 2.870 1.00 95.44 145 ASP A C 1
ATOM 1149 O O . ASP A 1 145 ? 1.001 -12.317 3.186 1.00 95.44 145 ASP A O 1
ATOM 1153 N N . ARG A 1 146 ? 0.468 -10.587 1.844 1.00 95.00 146 ARG A N 1
ATOM 1154 C CA . ARG A 1 146 ? 1.664 -10.575 0.988 1.00 95.00 146 ARG A CA 1
ATOM 1155 C C . ARG A 1 146 ? 2.017 -9.149 0.570 1.00 95.00 146 ARG A C 1
ATOM 1157 O O . ARG A 1 146 ? 1.191 -8.256 0.706 1.00 95.00 146 ARG A O 1
ATOM 11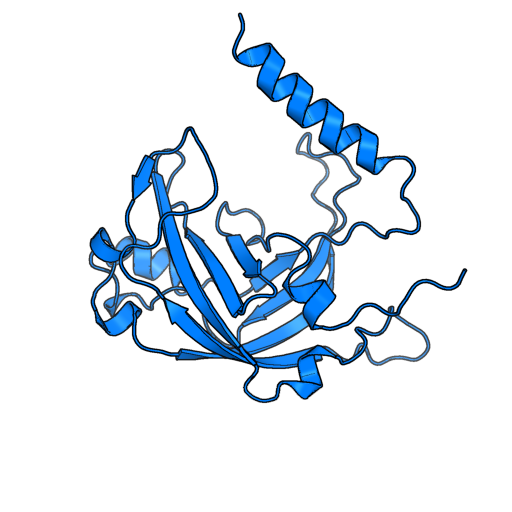64 N N . SER A 1 147 ? 3.224 -8.921 0.059 1.00 94.38 147 SER A N 1
ATOM 1165 C CA . SER A 1 147 ? 3.635 -7.563 -0.311 1.00 94.38 147 SER A CA 1
ATOM 1166 C C . SER A 1 147 ? 2.693 -6.927 -1.343 1.00 94.38 147 SER A C 1
ATOM 1168 O O . SER A 1 147 ? 2.362 -7.590 -2.326 1.00 94.38 147 SER A O 1
ATOM 1170 N N . PRO A 1 148 ? 2.264 -5.662 -1.150 1.00 94.38 148 PRO A N 1
ATOM 1171 C CA . PRO A 1 148 ? 1.533 -4.921 -2.173 1.00 94.38 148 PRO A CA 1
ATOM 1172 C C . PRO A 1 148 ? 2.438 -4.438 -3.316 1.00 94.38 148 PRO A C 1
ATOM 1174 O O . PRO A 1 148 ? 1.924 -3.960 -4.324 1.00 94.38 148 PRO A O 1
ATOM 1177 N N . TYR A 1 149 ? 3.764 -4.550 -3.175 1.00 93.81 149 TYR A N 1
ATOM 1178 C CA . TYR A 1 149 ? 4.700 -4.314 -4.270 1.00 93.81 149 TYR A CA 1
ATOM 1179 C C . TYR A 1 149 ? 4.732 -5.520 -5.217 1.00 93.81 149 TYR A C 1
ATOM 1181 O O . TYR A 1 149 ? 4.499 -6.649 -4.771 1.00 93.81 149 TYR A O 1
ATOM 1189 N N . PRO A 1 150 ? 5.037 -5.317 -6.513 1.00 94.38 150 PRO A N 1
ATOM 1190 C CA . PRO A 1 150 ? 5.230 -6.433 -7.431 1.00 94.38 150 PRO A CA 1
ATOM 1191 C C . PRO A 1 150 ? 6.298 -7.418 -6.899 1.00 94.38 150 PRO A C 1
ATOM 1193 O O . PRO A 1 150 ? 7.284 -6.977 -6.298 1.00 94.38 150 PRO A O 1
ATOM 1196 N N . PRO A 1 151 ? 6.125 -8.745 -7.048 1.00 94.31 151 PRO A N 1
ATOM 1197 C CA . PRO A 1 151 ? 7.166 -9.731 -6.755 1.00 94.31 151 PRO A CA 1
ATOM 1198 C C . PRO A 1 151 ? 8.376 -9.563 -7.686 1.00 94.31 151 PRO A C 1
ATOM 1200 O O . PRO A 1 151 ? 8.227 -8.979 -8.755 1.00 94.31 151 PRO A O 1
ATOM 1203 N N . PRO A 1 152 ? 9.559 -10.111 -7.341 1.00 94.19 152 PRO A N 1
ATOM 1204 C CA . PRO A 1 152 ? 10.810 -9.792 -8.032 1.00 94.19 152 PRO A CA 1
ATOM 1205 C C . PRO A 1 152 ? 10.811 -10.024 -9.543 1.00 94.19 152 PRO A C 1
ATOM 1207 O O . PRO A 1 152 ? 11.439 -9.261 -10.265 1.00 94.19 152 PRO A O 1
ATOM 1210 N N . ASP A 1 153 ? 10.096 -11.043 -10.013 1.00 95.94 153 ASP A N 1
ATOM 1211 C CA . ASP A 1 153 ? 10.051 -11.406 -11.432 1.00 95.94 153 ASP A CA 1
ATOM 1212 C C . ASP A 1 153 ? 9.165 -10.457 -12.267 1.00 95.94 153 ASP A C 1
ATOM 1214 O O . ASP A 1 153 ? 9.178 -10.513 -13.491 1.00 95.94 153 ASP A O 1
ATOM 1218 N N . GLU A 1 154 ? 8.409 -9.564 -11.621 1.00 95.38 154 GLU A N 1
ATOM 1219 C CA . GLU A 1 154 ? 7.615 -8.522 -12.282 1.00 95.38 154 GLU A CA 1
ATOM 1220 C C . GLU A 1 154 ? 8.346 -7.167 -12.347 1.00 95.38 154 GLU A C 1
ATOM 1222 O O . GLU A 1 154 ? 7.801 -6.194 -12.871 1.00 95.38 154 GLU A O 1
ATOM 1227 N N . TRP A 1 155 ? 9.577 -7.088 -11.833 1.00 93.50 155 TRP A N 1
ATOM 1228 C CA . TRP A 1 155 ? 10.442 -5.915 -11.963 1.00 93.50 155 TRP A CA 1
ATOM 1229 C C . TRP A 1 155 ? 11.425 -6.113 -13.108 1.00 93.50 155 TRP A C 1
ATOM 1231 O O . TRP A 1 155 ? 12.000 -7.189 -13.256 1.00 93.50 155 TRP A O 1
ATOM 1241 N N . LYS A 1 156 ? 11.692 -5.045 -13.859 1.00 92.81 156 LYS A N 1
ATOM 1242 C CA . LYS A 1 156 ? 12.771 -5.033 -14.853 1.00 92.81 156 LYS A CA 1
ATOM 1243 C C . LYS A 1 156 ? 14.143 -5.056 -14.181 1.00 92.81 156 LYS A C 1
ATOM 1245 O O . LYS A 1 156 ? 15.049 -5.722 -14.674 1.00 92.81 156 LYS A O 1
ATOM 1250 N N . ASP A 1 157 ? 14.275 -4.376 -13.039 1.00 89.62 157 ASP A N 1
ATOM 1251 C CA . ASP A 1 157 ? 15.396 -4.552 -12.115 1.00 89.62 157 ASP A CA 1
ATOM 1252 C C . ASP A 1 157 ? 15.001 -5.487 -10.964 1.00 89.62 157 ASP A C 1
ATOM 1254 O O . ASP A 1 157 ? 14.307 -5.118 -10.008 1.00 89.62 157 ASP A O 1
ATOM 1258 N N . ARG A 1 158 ? 15.499 -6.720 -11.043 1.00 88.81 158 ARG A N 1
ATOM 1259 C CA . ARG A 1 158 ? 15.233 -7.759 -10.051 1.00 88.81 158 ARG A CA 1
ATOM 1260 C C . ARG A 1 158 ? 15.722 -7.387 -8.649 1.00 88.81 158 ARG A C 1
ATOM 1262 O O . ARG A 1 158 ? 15.127 -7.847 -7.674 1.00 88.81 158 ARG A O 1
ATOM 1269 N N . GLU A 1 159 ? 16.781 -6.589 -8.512 1.00 87.00 159 GLU A N 1
ATOM 1270 C CA . GLU A 1 159 ? 17.319 -6.215 -7.201 1.00 87.00 159 GLU A CA 1
ATOM 1271 C C . GLU A 1 159 ? 16.313 -5.358 -6.420 1.00 87.00 159 GLU A C 1
ATOM 1273 O O . GLU A 1 159 ? 16.031 -5.629 -5.246 1.00 87.00 159 GLU A O 1
ATOM 1278 N N . ASN A 1 160 ? 15.699 -4.383 -7.093 1.00 83.38 160 ASN A N 1
ATOM 1279 C CA . ASN A 1 160 ? 14.627 -3.565 -6.523 1.00 83.38 160 ASN A CA 1
ATOM 1280 C C . ASN A 1 160 ? 13.410 -4.419 -6.148 1.00 83.38 160 ASN A C 1
ATOM 1282 O O . ASN A 1 160 ? 12.830 -4.258 -5.067 1.00 83.38 160 ASN A O 1
ATOM 1286 N N . GLY A 1 161 ? 13.093 -5.410 -6.982 1.00 82.25 161 GLY A N 1
ATOM 1287 C CA . GLY A 1 161 ? 12.044 -6.376 -6.691 1.00 82.25 161 GLY A CA 1
ATOM 1288 C C . GLY A 1 161 ? 12.295 -7.206 -5.433 1.00 82.25 161 GLY A C 1
ATOM 1289 O O . GLY A 1 161 ? 11.401 -7.352 -4.595 1.00 82.25 161 GLY A O 1
ATOM 1290 N N . VAL A 1 162 ? 13.521 -7.695 -5.231 1.00 85.62 162 VAL A N 1
ATOM 1291 C CA . VAL A 1 162 ? 13.898 -8.435 -4.013 1.00 85.62 162 VAL A CA 1
ATOM 1292 C C . VAL A 1 162 ? 13.745 -7.556 -2.769 1.00 85.62 162 VAL A C 1
ATOM 1294 O O . VAL A 1 162 ? 13.122 -7.999 -1.799 1.00 85.62 162 VAL A O 1
ATOM 1297 N N . LYS A 1 163 ? 14.219 -6.301 -2.812 1.00 85.44 163 LYS A N 1
ATOM 1298 C CA . LYS A 1 163 ? 14.112 -5.330 -1.702 1.00 85.44 163 LYS A CA 1
ATOM 1299 C C . LYS A 1 163 ? 12.660 -5.085 -1.276 1.00 85.44 163 LYS A C 1
ATOM 1301 O O . LYS A 1 163 ? 12.382 -4.963 -0.083 1.00 85.44 163 LYS A O 1
ATOM 1306 N N . CYS A 1 164 ? 11.733 -5.044 -2.232 1.00 84.88 164 CYS A N 1
ATOM 1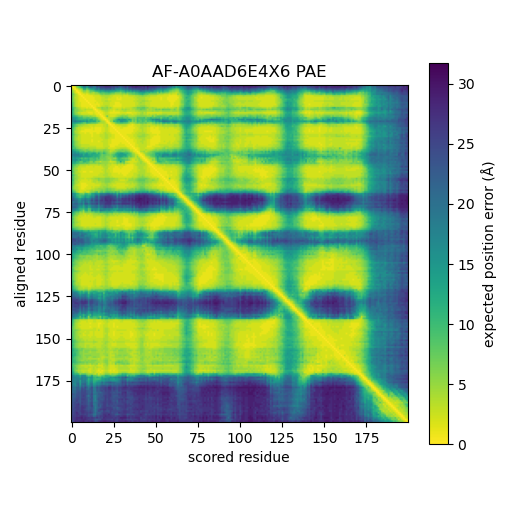307 C CA . CYS A 1 164 ? 10.329 -4.736 -1.961 1.00 84.88 164 CYS A CA 1
ATOM 1308 C C . CYS A 1 164 ? 9.475 -5.952 -1.597 1.00 84.88 164 CYS A C 1
ATOM 1310 O O . CYS A 1 164 ? 8.530 -5.821 -0.819 1.00 84.88 164 CYS A O 1
ATOM 1312 N N . SER A 1 165 ? 9.806 -7.135 -2.119 1.00 85.00 165 SER A N 1
ATOM 1313 C CA . SER A 1 165 ? 8.971 -8.343 -2.020 1.00 85.00 165 SER A CA 1
ATOM 1314 C C . SER A 1 165 ? 8.647 -8.803 -0.590 1.00 85.00 165 SER A C 1
ATOM 1316 O O . SER A 1 165 ? 7.638 -9.475 -0.370 1.00 85.00 165 SER A O 1
ATOM 1318 N N . GLY A 1 166 ? 9.465 -8.425 0.398 1.00 86.31 166 GLY A N 1
ATOM 1319 C CA . GLY A 1 166 ? 9.235 -8.726 1.815 1.00 86.31 166 GLY A CA 1
ATOM 1320 C C . GLY A 1 166 ? 8.390 -7.690 2.567 1.00 86.31 166 GLY A C 1
ATOM 1321 O O . GLY A 1 166 ? 7.985 -7.935 3.705 1.00 86.31 166 GLY A O 1
ATOM 1322 N N . ILE A 1 167 ? 8.115 -6.529 1.968 1.00 88.69 167 ILE A N 1
ATOM 1323 C CA . ILE A 1 167 ? 7.414 -5.428 2.631 1.00 88.69 167 ILE A CA 1
ATOM 1324 C C . ILE A 1 167 ? 5.921 -5.731 2.684 1.00 88.69 167 ILE A C 1
ATOM 1326 O O . ILE A 1 167 ? 5.255 -5.700 1.656 1.00 88.69 167 ILE A O 1
ATOM 1330 N N . ARG A 1 168 ? 5.378 -5.964 3.880 1.00 91.12 168 ARG A N 1
ATOM 1331 C CA . ARG A 1 168 ? 3.938 -6.217 4.097 1.00 91.12 168 ARG A CA 1
ATOM 1332 C C . ARG A 1 168 ? 3.321 -5.421 5.248 1.00 91.12 168 ARG A C 1
ATOM 1334 O O . ARG A 1 168 ? 2.101 -5.384 5.380 1.00 91.12 168 ARG A O 1
ATOM 1341 N N . ASP A 1 169 ? 4.162 -4.819 6.082 1.00 89.62 169 ASP A N 1
ATOM 1342 C CA . ASP A 1 169 ? 3.782 -4.177 7.334 1.00 89.62 169 ASP A CA 1
ATOM 1343 C C . ASP A 1 169 ? 3.982 -2.662 7.220 1.00 89.62 169 ASP A C 1
ATOM 1345 O O . ASP A 1 169 ? 5.106 -2.174 7.077 1.00 89.62 169 ASP A O 1
ATOM 1349 N N . PHE A 1 170 ? 2.887 -1.917 7.325 1.00 87.94 170 PHE A N 1
ATOM 1350 C CA . PHE A 1 170 ? 2.876 -0.461 7.290 1.00 87.94 170 PHE A CA 1
ATOM 1351 C C . PHE A 1 170 ? 2.270 0.093 8.580 1.00 87.94 170 PHE A C 1
ATOM 1353 O O . PHE A 1 170 ? 1.425 -0.534 9.217 1.00 87.94 170 PHE A O 1
ATOM 1360 N N . VAL A 1 171 ? 2.681 1.290 8.979 1.00 84.38 171 VAL A N 1
ATOM 1361 C CA . VAL A 1 171 ? 2.198 1.994 10.167 1.00 84.38 171 VAL A CA 1
ATOM 1362 C C . VAL A 1 171 ? 1.632 3.356 9.780 1.00 84.38 171 VAL A C 1
ATOM 1364 O O . VAL A 1 171 ? 2.250 4.121 9.039 1.00 84.38 171 VAL A O 1
ATOM 1367 N N . GLY A 1 172 ? 0.436 3.650 10.287 1.00 75.88 172 GLY A N 1
ATOM 1368 C CA . GLY A 1 172 ? -0.285 4.900 10.051 1.00 75.88 172 GLY A CA 1
ATOM 1369 C C . GLY A 1 172 ? -0.408 5.716 11.335 1.00 75.88 172 GLY A C 1
ATOM 1370 O O . GLY A 1 172 ? -0.664 5.180 12.425 1.00 75.88 172 GLY A O 1
ATOM 1371 N N . VAL A 1 173 ? -0.185 7.026 11.233 1.00 64.19 173 VAL A N 1
ATOM 1372 C CA . VAL A 1 173 ? -0.435 7.946 12.346 1.00 64.19 173 VAL A CA 1
ATOM 1373 C C . VAL A 1 173 ? -1.920 8.242 12.371 1.00 64.19 173 VAL A C 1
ATOM 1375 O O . VAL A 1 173 ? -2.483 8.690 11.379 1.00 64.19 173 VAL A O 1
ATOM 1378 N N . LYS A 1 174 ? -2.549 8.053 13.531 1.00 58.59 174 LYS A N 1
ATOM 1379 C CA . LYS A 1 174 ? -3.840 8.680 13.789 1.00 58.59 174 LYS A CA 1
ATOM 1380 C C . LYS A 1 174 ? -3.647 9.739 14.860 1.00 58.59 174 LYS A C 1
ATOM 1382 O O . LYS A 1 174 ? -3.380 9.411 16.014 1.00 58.59 174 LYS A O 1
ATOM 1387 N N . VAL A 1 175 ? -3.792 11.003 14.476 1.00 50.47 175 VAL A N 1
ATOM 1388 C CA . VAL A 1 175 ? -3.963 12.089 15.441 1.00 50.47 175 VAL A CA 1
ATOM 1389 C C . VAL A 1 175 ? -5.359 11.913 16.038 1.00 50.47 175 VAL A C 1
ATOM 1391 O O . VAL A 1 175 ? -6.358 11.893 15.320 1.00 50.47 175 VAL A O 1
ATOM 1394 N N . ASP A 1 176 ? -5.435 11.676 17.344 1.00 44.03 176 ASP A N 1
ATOM 1395 C CA . ASP A 1 176 ? -6.708 11.682 18.058 1.00 44.03 176 ASP A CA 1
ATOM 1396 C C . ASP A 1 176 ? -7.299 13.094 17.963 1.00 44.03 176 ASP A C 1
ATOM 1398 O O . ASP A 1 176 ? -6.754 14.028 18.551 1.00 44.03 176 ASP A O 1
ATOM 1402 N N . SER A 1 177 ? -8.418 13.249 17.252 1.00 40.34 177 SER A N 1
ATOM 1403 C CA . SER A 1 177 ? -9.126 14.527 17.085 1.00 40.34 177 SER A CA 1
ATOM 1404 C C . SER A 1 177 ? -9.672 15.103 18.403 1.00 40.34 177 SER A C 1
ATOM 1406 O O . SER A 1 177 ? -10.284 16.164 18.444 1.00 40.34 177 SER A O 1
ATOM 1408 N N . ARG A 1 178 ? -9.478 14.408 19.533 1.00 41.22 178 ARG A N 1
ATOM 1409 C CA . ARG A 1 178 ? -9.737 14.947 20.878 1.00 41.22 178 ARG A CA 1
ATOM 1410 C C . ARG A 1 178 ? -8.550 15.709 21.476 1.00 41.22 178 ARG A C 1
ATOM 1412 O O . ARG A 1 178 ? -8.698 16.278 22.553 1.00 41.22 178 ARG A O 1
ATOM 1419 N N . ARG A 1 179 ? -7.388 15.739 20.812 1.00 40.72 179 ARG A N 1
ATOM 1420 C CA . ARG A 1 179 ? -6.203 16.529 21.207 1.00 40.72 179 ARG A CA 1
ATOM 1421 C C . ARG A 1 179 ? -5.850 17.599 20.164 1.00 40.72 179 ARG A C 1
ATOM 1423 O O . ARG A 1 179 ? -4.676 17.871 19.911 1.00 40.72 179 ARG A O 1
ATOM 1430 N N . ASP A 1 180 ? -6.872 18.213 19.573 1.00 38.09 180 ASP A N 1
ATOM 1431 C CA . ASP A 1 180 ? -6.746 19.095 18.404 1.00 38.09 180 ASP A CA 1
ATOM 1432 C C . ASP A 1 180 ? -6.185 20.504 18.656 1.00 38.09 180 ASP A C 1
ATOM 1434 O O . ASP A 1 180 ? -6.037 21.272 17.714 1.00 38.09 180 ASP A O 1
ATOM 1438 N N . SER A 1 181 ? -5.764 20.870 19.865 1.00 32.69 181 SER A N 1
ATOM 1439 C CA . SER A 1 181 ? -5.204 22.213 20.097 1.00 32.69 181 SER A CA 1
ATOM 1440 C C . SER A 1 181 ? -3.685 22.335 19.914 1.00 32.69 181 SER A C 1
ATOM 1442 O O . SER A 1 181 ? -3.195 23.456 19.835 1.00 32.69 181 SER A O 1
ATOM 1444 N N . LEU A 1 182 ? -2.921 21.236 19.796 1.00 36.75 182 LEU A N 1
ATOM 1445 C CA . LEU A 1 182 ? -1.450 21.317 19.661 1.00 36.75 182 LEU A CA 1
ATOM 1446 C C . LEU A 1 182 ? -0.893 20.918 18.284 1.00 36.75 182 LEU A C 1
ATOM 1448 O O . LEU A 1 182 ? 0.184 21.376 17.907 1.00 36.75 182 LEU A O 1
ATOM 1452 N N . CYS A 1 183 ? -1.588 20.074 17.516 1.00 35.41 183 CYS A N 1
ATOM 1453 C CA . CYS A 1 183 ? -1.001 19.480 16.302 1.00 35.41 183 CYS A CA 1
ATOM 1454 C C . CYS A 1 183 ? -1.235 20.304 15.024 1.00 35.41 183 CYS A C 1
ATOM 1456 O O . CYS A 1 183 ? -0.465 20.179 14.071 1.00 35.41 183 CYS A O 1
ATOM 1458 N N . ILE A 1 184 ? -2.233 21.196 15.014 1.00 35.66 184 ILE A N 1
ATOM 1459 C CA . ILE A 1 184 ? -2.458 22.143 13.907 1.00 35.66 184 ILE A CA 1
ATOM 1460 C C . ILE A 1 184 ? -1.279 23.130 13.799 1.00 35.66 184 ILE A C 1
ATOM 1462 O O . ILE A 1 184 ? -0.854 23.465 12.693 1.00 35.66 184 ILE A O 1
ATOM 1466 N N . GLY A 1 185 ? -0.659 23.495 14.930 1.00 30.73 185 GLY A N 1
ATOM 1467 C CA . GLY A 1 185 ? 0.529 24.354 14.961 1.00 30.73 185 GLY A CA 1
ATOM 1468 C C . GLY A 1 185 ? 1.759 23.742 14.278 1.00 30.73 185 GLY A C 1
ATOM 1469 O O . GLY A 1 185 ? 2.516 24.455 13.629 1.00 30.73 185 GLY A O 1
ATOM 1470 N N . ILE A 1 186 ? 1.933 22.416 14.335 1.00 38.25 186 ILE A N 1
ATOM 1471 C CA . ILE A 1 186 ? 3.106 21.741 13.750 1.00 38.25 186 ILE A CA 1
ATOM 1472 C C . ILE A 1 186 ? 2.980 21.630 12.222 1.00 38.25 186 ILE A C 1
ATOM 1474 O O . ILE A 1 186 ? 3.962 21.852 11.514 1.00 38.25 186 ILE A O 1
ATOM 1478 N N . LYS A 1 187 ? 1.774 21.370 11.690 1.00 40.19 187 LYS A N 1
ATOM 1479 C CA . LYS A 1 187 ? 1.543 21.346 10.231 1.00 40.19 187 LYS A CA 1
ATOM 1480 C C . LYS A 1 187 ? 1.763 22.723 9.590 1.00 40.19 187 LYS A C 1
ATOM 1482 O O . LYS A 1 187 ? 2.298 22.790 8.485 1.00 40.19 187 LYS A O 1
ATOM 1487 N N . HIS A 1 188 ? 1.403 23.809 10.281 1.00 33.94 188 HIS A N 1
ATOM 1488 C CA . HIS A 1 188 ? 1.638 25.164 9.776 1.00 33.94 188 HIS A CA 1
ATOM 1489 C C . HIS A 1 188 ? 3.113 25.578 9.891 1.00 33.94 188 HIS A C 1
ATOM 1491 O O . HIS A 1 188 ? 3.651 26.180 8.965 1.00 33.94 188 HIS A O 1
ATOM 1497 N N . HIS A 1 189 ? 3.798 25.203 10.977 1.00 31.48 189 HIS A N 1
ATOM 1498 C CA . HIS A 1 189 ? 5.203 25.562 11.180 1.00 31.48 189 HIS A CA 1
ATOM 1499 C C . HIS A 1 189 ? 6.152 24.811 10.230 1.00 31.48 189 HIS A C 1
ATOM 1501 O O . HIS A 1 189 ? 7.078 25.417 9.703 1.00 31.48 189 HIS A O 1
ATOM 1507 N N . LEU A 1 190 ? 5.885 23.535 9.918 1.00 37.16 190 LEU A N 1
ATOM 1508 C CA . LEU A 1 190 ? 6.690 22.772 8.950 1.00 37.16 190 LEU A CA 1
ATOM 1509 C C . LEU A 1 190 ? 6.493 23.247 7.500 1.00 37.16 190 LEU A C 1
ATOM 1511 O O . LEU A 1 190 ? 7.457 23.261 6.739 1.00 37.16 190 LEU A O 1
ATOM 1515 N N . ARG A 1 191 ? 5.289 23.709 7.122 1.00 37.84 191 ARG A N 1
ATOM 1516 C CA . ARG A 1 191 ? 5.080 24.384 5.825 1.00 37.84 191 ARG A CA 1
ATOM 1517 C C . ARG A 1 191 ? 5.798 25.733 5.754 1.00 37.84 191 ARG A C 1
ATOM 1519 O O . ARG A 1 191 ? 6.436 26.011 4.745 1.00 37.84 191 ARG A O 1
ATOM 1526 N N . CYS A 1 192 ? 5.751 26.534 6.820 1.00 33.62 192 CYS A N 1
ATOM 1527 C CA . CYS A 1 192 ? 6.449 27.822 6.863 1.00 33.62 192 CYS A CA 1
ATOM 1528 C C . CYS A 1 192 ? 7.979 27.667 6.840 1.00 33.62 192 CYS A C 1
ATOM 1530 O O . CYS A 1 192 ? 8.646 28.440 6.164 1.00 33.62 192 CYS A O 1
ATOM 1532 N N . LEU A 1 193 ? 8.534 26.651 7.511 1.00 34.88 193 LEU A N 1
ATOM 1533 C CA . LEU A 1 193 ? 9.977 26.367 7.496 1.00 34.88 193 LEU A CA 1
ATOM 1534 C C . LEU A 1 193 ? 10.472 25.820 6.147 1.00 34.88 193 LEU A C 1
ATOM 1536 O O . LEU A 1 193 ? 11.632 26.023 5.796 1.00 34.88 193 LEU A O 1
ATOM 1540 N N . ALA A 1 194 ? 9.609 25.139 5.387 1.00 43.09 194 ALA A N 1
ATOM 1541 C CA . ALA A 1 194 ? 9.920 24.716 4.023 1.00 43.09 194 ALA A CA 1
ATOM 1542 C C . ALA A 1 194 ? 9.887 25.897 3.035 1.00 43.09 194 ALA A C 1
ATOM 1544 O O . ALA A 1 194 ? 10.733 25.970 2.150 1.00 43.09 194 ALA A O 1
ATOM 1545 N N . GLN A 1 195 ? 8.967 26.853 3.214 1.00 40.31 195 GLN A N 1
ATOM 1546 C CA . GLN A 1 195 ? 8.907 28.065 2.386 1.00 40.31 195 GLN A CA 1
ATOM 1547 C C . GLN A 1 195 ? 10.040 29.053 2.695 1.00 40.31 195 GLN A C 1
ATOM 1549 O O . GLN A 1 195 ? 10.644 29.580 1.768 1.00 40.31 195 GLN A O 1
ATOM 1554 N N . SER A 1 196 ? 10.424 29.232 3.964 1.00 38.94 196 SER A N 1
ATOM 1555 C CA . SER A 1 196 ? 11.502 30.167 4.329 1.00 38.94 196 SER A CA 1
ATOM 1556 C C . SER A 1 196 ? 12.906 29.705 3.914 1.00 38.94 196 SER A C 1
ATOM 1558 O O . SER A 1 196 ? 13.852 30.476 4.028 1.00 38.94 196 SER A O 1
ATOM 1560 N N . LYS A 1 197 ? 13.070 28.447 3.479 1.00 43.25 197 LYS A N 1
ATOM 1561 C CA . LYS A 1 197 ? 14.335 27.910 2.948 1.00 43.25 197 LYS A CA 1
ATOM 1562 C C . LYS A 1 197 ? 14.447 27.981 1.421 1.00 43.25 197 LYS A C 1
ATOM 1564 O O . LYS A 1 197 ? 15.503 27.638 0.904 1.00 43.25 197 LYS A O 1
ATOM 1569 N N . MET A 1 198 ? 13.398 28.407 0.712 1.00 44.41 198 MET A N 1
ATOM 1570 C CA . MET A 1 198 ? 13.415 28.565 -0.751 1.00 44.41 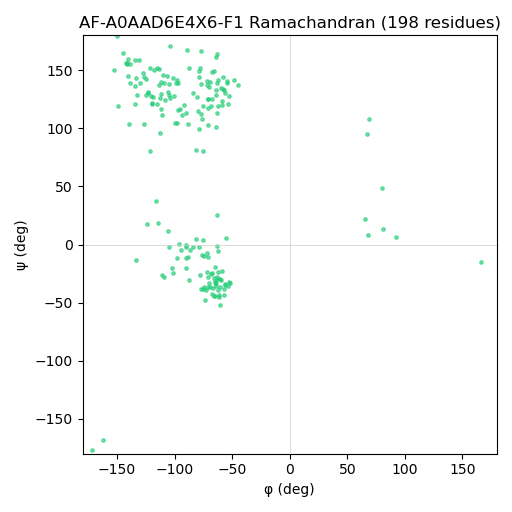198 MET A CA 1
ATOM 1571 C C . MET A 1 198 ? 13.510 30.027 -1.217 1.00 44.41 198 MET A C 1
ATOM 1573 O O . MET A 1 198 ? 13.596 30.270 -2.415 1.00 44.41 198 MET A O 1
ATOM 1577 N N . GLU A 1 199 ? 13.516 30.990 -0.292 1.00 40.94 199 GLU A N 1
ATOM 1578 C CA . GLU A 1 199 ? 13.600 32.432 -0.590 1.00 40.94 199 GLU A CA 1
ATOM 1579 C C . GLU A 1 199 ? 14.903 33.087 -0.080 1.00 40.94 199 GLU A C 1
ATOM 1581 O O . GLU A 1 199 ? 14.961 34.307 0.066 1.00 40.94 199 GLU A O 1
ATOM 1586 N N . GLY A 1 200 ? 15.942 32.292 0.208 1.00 37.12 200 GLY A N 1
ATOM 1587 C CA . GLY A 1 200 ? 17.258 32.763 0.666 1.00 37.12 200 GLY A CA 1
ATOM 1588 C C . GLY A 1 200 ? 18.361 32.521 -0.349 1.00 37.12 200 GLY A C 1
ATOM 1589 O O . GLY A 1 200 ? 18.433 31.375 -0.845 1.00 37.12 200 GLY A O 1
#

Solvent-accessible surface area (backbone atoms only — not comparable to full-atom values): 11522 Å² total; per-residue (Å²): 134,87,74,80,79,52,23,43,45,60,60,58,40,66,52,62,26,29,31,85,95,51,77,29,34,40,35,42,43,91,87,31,39,34,39,40,38,42,45,93,50,100,60,41,32,39,33,32,23,27,43,42,46,57,78,55,62,75,62,38,67,38,67,56,75,79,81,84,87,86,90,72,90,76,57,53,67,50,46,32,40,41,25,44,44,80,92,41,78,67,94,74,68,98,83,50,51,74,42,56,43,72,78,44,36,41,74,72,43,44,47,75,42,76,44,46,36,33,46,34,81,42,84,45,77,74,63,98,84,52,97,64,67,98,75,64,44,29,40,32,31,46,34,43,78,55,33,89,47,52,50,32,90,28,28,72,51,45,68,64,12,54,72,37,39,76,49,32,62,27,41,25,69,54,81,60,81,89,59,63,86,64,58,62,60,53,62,52,50,55,54,50,58,57,53,66,66,73,79,115

Organism: NCBI:txid911720

Secondary structure (DSSP, 8-state):
----PPBHHHHHTSSEEEETTSS-EEEE-TTSEEEEEE-SSSSEEEEEEEEEEESSGGGGGSB-PPS-SSS----EEEEEEEEE-TTPPPS--BTBEEEEHHHHB-GGGGS-EEEEEEEEEEEEEPPTTSSS-TT-EEEEEEEESS-SSPPGGGBSSHHHHHHHHT--EEEEE---TTSTTTHHHHHHHHHHHHHTTS--

Sequence (200 aa):
MLGRPLTVLDLLTADYWNVKNASNRIIFRNDGTGELWHQPDQTASIAAGFNWRALDPPCLNENVAKGTIKGKNRASSLTIELTLVKGGRSSLDQGVEQISAENEFHDEAFIRKTFTIRLNPTYFRTGKNQEIPRSLVYSYALVFDRSPYPPPDEWKDRENGVKCSGIRDFVGVKVDSRRDSLCIGIKHHLRCLAQSKMEG

Foldseek 3Di:
DPDDFQFQQCQQQVAWWADVPAPWIKHAHPVQKIWTWDDPDPAEIEIWIKGKDWPPNVNRRDGCDDDDDDDDNPWRKTKMKMFTDAPDDDPDDPPHHYDYPVVWFAPVNRDIDMKIKTKGFDFDQDDPPDPPPRPQTFGIKIFIPWFNGDAQVGTPHSVSNVVRRRDGIITDGDDDVVVPPPVVVVVVVVVVVVVVVVPD

Radius of gyration: 18.01 Å; Cα contacts (8 Å, |Δi|>4): 360; chains: 1; bounding box: 39×44×46 Å